Protein AF-A0A497AEZ8-F1 (afdb_monomer)

Nearest PDB structures (foldseek):
  2nvn-assembly1_A-2  TM=5.027E-01  e=1.301E-03  Synechococcus elongatus PCC 7942 = FACHB-805
  7azd-assembly1_D  TM=2.076E-01  e=5.882E-02  Escherichia coli 2-427-07_S4_C3
  2p4o-assembly1_A  TM=3.706E-01  e=1.582E+00  Nostoc punctiforme PCC 73102
  4mjp-assembly1_B  TM=2.213E-01  e=2.797E-01  Escherichia coli K-12
  5g48-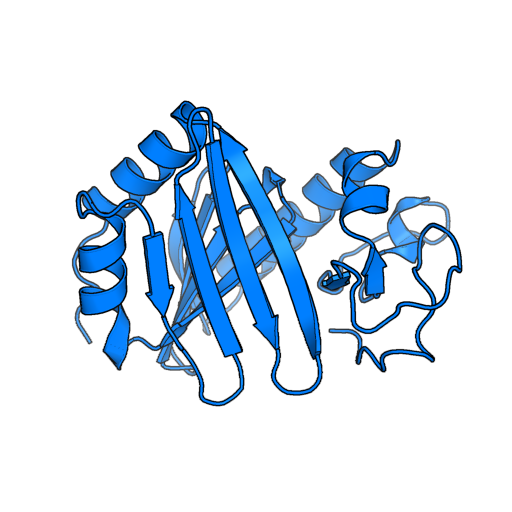assembly2_A-3  TM=1.930E-01  e=8.380E-01  Helicobacter pylori 26695

Mean predicted aligned error: 4.94 Å

Secondary structure (DSSP, 8-state):
-----TTTPBPTTT-PBP-TTSBEEEPPP----TTSGGGGGTT-EEEHHHHTT-TTHHHHHHHHHHHHHHHHHH-TTEEEEEE-SSEEEEEETTTTEEEEEEGGGTEEEEEEGGGHHHHHHHHTS--SEEEEEEETTEEEEEEE-SSEEEEEEEETTS-EEEEEEEHHHHHHHHHHHHHSPP---

Radius of gyration: 16.34 Å; Cα contacts (8 Å, |Δi|>4): 327; chains: 1; bounding box: 44×31×43 Å

Solvent-accessible surface area (backbone atoms only — not comparable to full-atom values): 10290 Å² total; per-residue (Å²): 107,55,87,80,44,74,71,67,38,47,18,50,84,80,59,51,63,38,45,65,86,41,44,42,41,70,35,60,71,42,92,60,52,93,87,38,83,54,37,57,48,40,34,22,43,32,42,40,78,56,49,81,69,38,94,54,38,67,59,41,31,50,42,48,42,52,41,51,55,52,49,45,76,72,34,92,52,35,48,77,75,45,79,62,90,51,39,40,31,30,39,30,70,80,76,48,24,39,38,41,32,38,33,79,71,68,40,77,47,75,36,41,52,92,48,41,65,60,54,52,51,58,69,70,46,89,69,57,61,50,77,47,65,69,41,102,51,33,41,37,36,39,42,56,52,98,71,30,36,38,42,35,42,35,40,68,95,54,38,28,34,70,52,77,33,46,53,68,56,48,54,49,52,46,50,51,61,66,71,50,71,83,84,80,126

pLDDT: mean 88.61, std 7.47, range [49.5, 96.0]

Structure (mmCIF, N/CA/C/O backbone):
data_AF-A0A497AEZ8-F1
#
_entry.id   AF-A0A497AEZ8-F1
#
loop_
_atom_site.group_PDB
_atom_site.id
_atom_site.type_symbol
_atom_site.label_atom_id
_atom_site.label_alt_id
_atom_site.label_comp_id
_atom_site.label_asym_id
_atom_site.label_entity_id
_atom_site.label_seq_id
_atom_site.pdbx_PDB_ins_code
_atom_site.Cartn_x
_atom_site.Cartn_y
_atom_site.Cartn_z
_atom_site.occupancy
_atom_site.B_iso_or_equiv
_atom_site.auth_seq_id
_atom_site.auth_comp_id
_atom_site.auth_asym_id
_atom_site.auth_atom_id
_atom_site.pdbx_PDB_model_num
ATOM 1 N N . MET A 1 1 ? 12.660 6.039 -0.061 1.00 60.97 1 MET A N 1
ATOM 2 C CA . MET A 1 1 ? 11.485 5.982 -0.944 1.00 60.97 1 MET A CA 1
ATOM 3 C C . MET A 1 1 ? 11.757 6.908 -2.106 1.00 60.97 1 MET A C 1
ATOM 5 O O . MET A 1 1 ? 12.048 8.080 -1.868 1.00 60.97 1 MET A O 1
ATOM 9 N N . ALA A 1 2 ? 11.716 6.369 -3.323 1.00 67.12 2 ALA A N 1
ATOM 10 C CA . ALA A 1 2 ? 11.981 7.093 -4.558 1.00 67.12 2 ALA A CA 1
ATOM 11 C C . ALA A 1 2 ? 11.247 8.440 -4.622 1.00 67.12 2 ALA A C 1
ATOM 13 O O . ALA A 1 2 ? 10.043 8.522 -4.372 1.00 67.12 2 ALA A O 1
ATOM 14 N N . ILE A 1 3 ? 11.963 9.490 -5.028 1.00 76.06 3 ILE A N 1
ATOM 15 C CA . ILE A 1 3 ? 11.337 10.761 -5.395 1.00 76.06 3 ILE A CA 1
ATOM 16 C C . ILE A 1 3 ? 10.749 10.597 -6.798 1.00 76.06 3 ILE A C 1
ATOM 18 O O . ILE A 1 3 ? 11.480 10.428 -7.776 1.00 76.06 3 ILE A O 1
ATOM 22 N N . VAL A 1 4 ? 9.423 10.661 -6.901 1.00 82.81 4 VAL A N 1
ATOM 23 C CA . VAL A 1 4 ? 8.719 10.584 -8.185 1.00 82.81 4 VAL A CA 1
ATOM 24 C C . VAL A 1 4 ? 8.525 11.985 -8.745 1.00 82.81 4 VAL A C 1
ATOM 26 O O . VAL A 1 4 ? 7.824 12.810 -8.165 1.00 82.81 4 VAL A O 1
ATOM 29 N N . ILE A 1 5 ? 9.123 12.250 -9.906 1.00 85.44 5 ILE A N 1
ATOM 30 C CA . ILE A 1 5 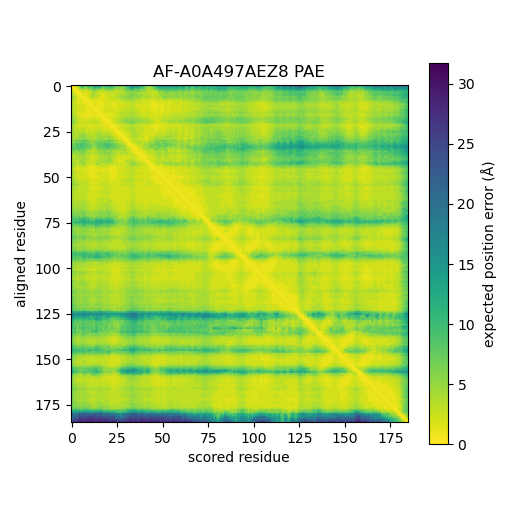? 8.911 13.480 -10.665 1.00 85.44 5 ILE A CA 1
ATOM 31 C C . ILE A 1 5 ? 8.107 13.124 -11.913 1.00 85.44 5 ILE A C 1
ATOM 33 O O . ILE A 1 5 ? 8.623 12.543 -12.872 1.00 85.44 5 ILE A O 1
ATOM 37 N N . LEU A 1 6 ? 6.826 13.490 -11.898 1.00 85.62 6 LEU A N 1
ATOM 38 C CA . LEU A 1 6 ? 5.897 13.230 -12.997 1.00 85.62 6 LEU A CA 1
ATOM 39 C C . LEU A 1 6 ? 6.419 13.860 -14.298 1.00 85.62 6 LEU A C 1
ATOM 41 O O . LEU A 1 6 ? 6.802 15.030 -14.330 1.00 85.62 6 LEU A O 1
ATOM 45 N N . GLY A 1 7 ? 6.441 13.073 -15.371 1.00 88.06 7 GLY A N 1
ATOM 46 C CA . GLY A 1 7 ? 7.002 13.435 -16.672 1.00 88.06 7 GLY A CA 1
ATOM 47 C C . GLY A 1 7 ? 8.516 13.238 -16.798 1.00 88.06 7 GLY A C 1
ATOM 48 O O . GLY A 1 7 ? 9.068 13.576 -17.843 1.00 88.06 7 GLY A O 1
ATOM 49 N N . LYS A 1 8 ? 9.199 12.714 -15.769 1.00 90.31 8 LYS A N 1
ATOM 50 C CA . LYS A 1 8 ? 10.653 12.464 -15.795 1.00 90.31 8 LYS A CA 1
ATOM 51 C C . LYS A 1 8 ? 11.061 11.095 -15.258 1.00 90.31 8 LYS A C 1
ATOM 53 O O . LYS A 1 8 ? 12.006 10.512 -15.776 1.00 90.31 8 LYS A O 1
ATOM 58 N N . THR A 1 9 ? 10.389 10.595 -14.226 1.00 92.06 9 THR A N 1
ATOM 59 C CA . THR A 1 9 ? 10.732 9.304 -13.621 1.00 92.06 9 THR A CA 1
ATOM 60 C C . THR A 1 9 ? 10.252 8.147 -14.516 1.00 92.06 9 THR A C 1
ATOM 62 O O . THR A 1 9 ? 9.070 8.118 -14.869 1.00 92.06 9 THR A O 1
ATOM 65 N N . PRO A 1 10 ? 11.123 7.200 -14.910 1.00 94.69 10 PRO A N 1
ATOM 66 C CA . PRO A 1 10 ? 10.704 5.987 -15.608 1.00 94.69 10 PRO A CA 1
ATOM 67 C C . PRO A 1 10 ? 10.108 4.962 -14.633 1.00 94.69 10 PRO A C 1
ATOM 69 O O . PRO A 1 10 ? 10.566 4.836 -13.498 1.00 94.69 10 PRO A O 1
ATOM 72 N N . CYS A 1 11 ? 9.117 4.200 -15.094 1.00 94.81 11 CYS A N 1
ATOM 73 C CA . CYS A 1 11 ? 8.656 2.984 -14.432 1.00 94.81 11 CYS A CA 1
ATOM 74 C C . CYS A 1 11 ? 9.777 1.939 -14.435 1.00 94.81 11 CYS A C 1
ATOM 76 O O . CYS A 1 11 ? 10.350 1.663 -15.488 1.00 94.81 11 CYS A O 1
ATOM 78 N N . ALA A 1 12 ? 10.056 1.314 -13.293 1.00 94.25 12 ALA A N 1
ATOM 79 C CA . ALA A 1 12 ? 11.111 0.307 -13.189 1.00 94.25 12 ALA A CA 1
ATOM 80 C C . ALA A 1 12 ? 10.852 -0.979 -13.994 1.00 94.25 12 ALA A C 1
ATOM 82 O O . ALA A 1 12 ? 11.803 -1.666 -14.355 1.00 94.25 12 ALA A O 1
ATOM 83 N N . ILE A 1 13 ? 9.584 -1.301 -14.283 1.00 94.69 13 ILE A N 1
ATOM 84 C CA . ILE A 1 13 ? 9.209 -2.504 -15.042 1.00 94.69 13 ILE A CA 1
ATOM 85 C C . ILE A 1 13 ? 9.327 -2.253 -16.550 1.00 94.69 13 ILE A C 1
ATOM 87 O O . ILE A 1 13 ? 10.022 -2.983 -17.250 1.00 94.69 13 ILE A O 1
ATOM 91 N N . SER A 1 14 ? 8.647 -1.227 -17.067 1.00 95.19 14 SER A N 1
ATOM 92 C CA . SER A 1 14 ? 8.547 -0.983 -18.514 1.00 95.19 14 SER A CA 1
ATOM 93 C C . SER A 1 14 ? 9.509 0.072 -19.059 1.00 95.19 14 SER A C 1
ATOM 95 O O . SER A 1 14 ? 9.623 0.225 -20.274 1.00 95.19 14 SER A O 1
ATOM 97 N N . GLY A 1 15 ? 10.145 0.869 -18.198 1.00 95.00 15 GLY A N 1
ATOM 98 C CA . GLY A 1 15 ? 10.899 2.061 -18.595 1.00 95.00 15 GLY A CA 1
ATOM 99 C C . GLY A 1 15 ? 10.025 3.235 -19.062 1.00 95.00 15 GLY A C 1
ATOM 100 O O . GLY A 1 15 ? 10.553 4.307 -19.363 1.00 95.00 15 GLY A O 1
ATOM 101 N N . ARG A 1 16 ? 8.692 3.076 -19.114 1.00 95.94 16 ARG A N 1
ATOM 102 C CA . ARG A 1 16 ? 7.759 4.134 -19.528 1.00 95.94 16 ARG A CA 1
ATOM 103 C C . ARG A 1 16 ? 7.837 5.315 -18.563 1.00 95.94 16 ARG A C 1
ATOM 105 O O . ARG A 1 16 ? 7.762 5.130 -17.353 1.00 95.94 16 ARG A O 1
ATOM 112 N N . ILE A 1 17 ? 7.934 6.534 -19.090 1.00 95.62 17 ILE A N 1
ATOM 113 C CA . ILE A 1 17 ? 7.901 7.748 -18.266 1.00 95.62 17 ILE A CA 1
ATOM 114 C C . ILE A 1 17 ? 6.517 7.904 -17.632 1.00 95.62 17 ILE A C 1
ATOM 116 O O .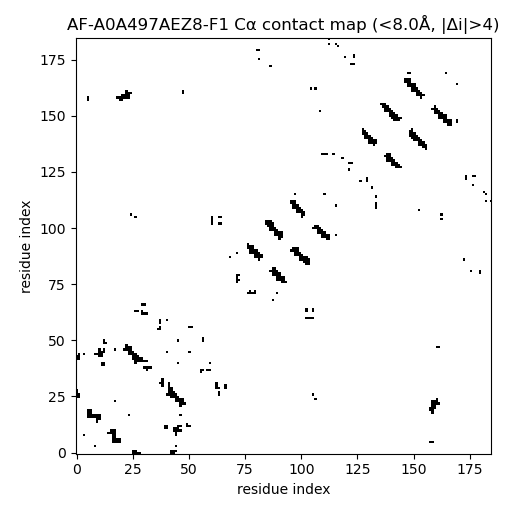 ILE A 1 17 ? 5.510 7.910 -18.342 1.00 95.62 17 ILE A O 1
ATOM 120 N N . VAL A 1 18 ? 6.473 8.053 -16.306 1.00 92.75 18 VAL A N 1
ATOM 121 C CA . VAL A 1 18 ? 5.212 8.219 -15.574 1.00 92.75 18 VAL A CA 1
ATOM 122 C C . VAL A 1 18 ? 4.615 9.601 -15.829 1.00 92.75 18 VAL A C 1
ATOM 124 O O . VAL A 1 18 ? 5.317 10.611 -15.869 1.00 92.75 18 VAL A O 1
ATOM 127 N N . SER A 1 19 ? 3.302 9.658 -15.989 1.00 91.25 19 SER A N 1
ATOM 128 C CA . SER A 1 19 ? 2.518 10.863 -16.245 1.00 91.25 19 SER A CA 1
ATOM 129 C C . SER A 1 19 ? 1.629 11.213 -15.050 1.00 91.25 19 SER A C 1
ATOM 131 O O . SER A 1 19 ? 1.463 10.431 -14.118 1.00 91.25 19 SER A O 1
ATOM 133 N N . LYS A 1 20 ? 1.013 12.401 -15.075 1.00 86.81 20 LYS A N 1
ATOM 134 C CA . LYS A 1 20 ? 0.141 12.866 -13.980 1.00 86.81 20 LYS A CA 1
ATOM 135 C C . LYS A 1 20 ? -1.110 12.013 -13.768 1.00 86.81 20 LYS A C 1
ATOM 137 O O . LYS A 1 20 ? -1.675 12.040 -12.681 1.00 86.81 20 LYS A O 1
ATOM 142 N N . THR A 1 21 ? -1.566 11.319 -14.805 1.00 88.88 21 THR A N 1
ATOM 143 C CA . THR A 1 21 ? -2.785 10.501 -14.770 1.00 88.88 21 THR A CA 1
ATOM 144 C C . THR A 1 21 ? -2.526 9.064 -14.338 1.00 88.88 21 THR A C 1
ATOM 146 O O . THR A 1 21 ? -3.481 8.331 -14.082 1.00 88.88 21 THR A O 1
ATOM 149 N N . ASP A 1 22 ? -1.258 8.655 -14.278 1.00 91.81 22 ASP A N 1
ATOM 150 C CA . ASP A 1 22 ? -0.888 7.287 -13.951 1.00 91.81 22 ASP A CA 1
ATOM 151 C C . ASP A 1 22 ? -1.099 6.971 -12.469 1.00 91.81 22 ASP A C 1
ATOM 153 O O . ASP A 1 22 ? -0.931 7.823 -11.590 1.00 91.81 22 ASP A O 1
ATOM 157 N N . LYS A 1 23 ? -1.443 5.707 -12.207 1.00 93.75 23 LYS A N 1
ATOM 158 C CA . LYS A 1 23 ? -1.389 5.123 -10.870 1.00 93.75 23 LYS A CA 1
ATOM 159 C C . LYS A 1 23 ? 0.042 4.639 -10.618 1.00 93.75 23 LYS A C 1
ATOM 161 O O . LYS A 1 23 ? 0.534 3.787 -11.362 1.00 93.75 23 LYS A O 1
ATOM 166 N N . VAL A 1 24 ? 0.708 5.188 -9.610 1.00 93.00 24 VAL A N 1
ATOM 167 C CA . VAL A 1 24 ? 2.105 4.901 -9.272 1.00 93.00 24 VAL A CA 1
ATOM 168 C C . VAL A 1 24 ? 2.204 4.259 -7.896 1.00 93.00 24 VAL A C 1
ATOM 170 O O . VAL A 1 24 ? 1.566 4.700 -6.952 1.00 93.00 24 VAL A O 1
ATOM 173 N N . LEU A 1 25 ? 3.031 3.229 -7.805 1.00 91.75 25 LEU A N 1
ATOM 174 C CA . LEU A 1 25 ? 3.429 2.544 -6.589 1.00 91.75 25 LEU A CA 1
ATOM 175 C C . LEU A 1 25 ? 4.886 2.905 -6.293 1.00 91.75 25 LEU A C 1
ATOM 177 O O . LEU A 1 25 ? 5.744 2.804 -7.175 1.00 91.75 25 LEU A O 1
ATOM 181 N N . CYS A 1 26 ? 5.163 3.278 -5.047 1.00 87.19 26 CYS A N 1
ATOM 182 C CA . CYS A 1 26 ? 6.521 3.434 -4.538 1.00 87.19 26 CYS A CA 1
ATOM 183 C C . CYS A 1 26 ? 6.772 2.359 -3.489 1.00 87.19 26 CYS A C 1
ATOM 185 O O . CYS A 1 26 ? 6.134 2.351 -2.437 1.00 87.19 26 CYS A O 1
ATOM 187 N N . LEU A 1 27 ? 7.701 1.456 -3.776 1.00 88.12 27 LEU A N 1
ATOM 188 C CA . LEU A 1 27 ? 8.077 0.412 -2.832 1.00 88.12 27 LEU A CA 1
ATOM 189 C C . LEU A 1 27 ? 9.175 0.905 -1.883 1.00 88.12 27 LEU A C 1
ATOM 191 O O . LEU A 1 27 ? 9.980 1.765 -2.259 1.00 88.12 27 LEU A O 1
ATOM 195 N N . PRO A 1 28 ? 9.236 0.376 -0.649 1.00 83.94 28 PRO A N 1
ATOM 196 C CA . PRO A 1 28 ? 10.384 0.606 0.216 1.00 83.94 28 PRO A CA 1
ATOM 197 C C . PRO A 1 28 ? 11.648 -0.025 -0.395 1.00 83.94 28 PRO A C 1
ATOM 199 O O . PRO A 1 28 ? 11.554 -0.868 -1.294 1.00 83.94 28 PRO A O 1
ATOM 202 N N . PRO A 1 29 ? 12.842 0.323 0.110 1.00 86.06 29 PRO A N 1
ATOM 203 C CA . PRO A 1 29 ? 13.998 -0.531 -0.108 1.00 86.06 29 PRO A CA 1
ATOM 204 C C . PRO A 1 29 ? 13.722 -1.906 0.511 1.00 86.06 29 PRO A C 1
ATOM 206 O O . PRO A 1 29 ? 13.299 -2.000 1.659 1.00 86.06 29 PRO A O 1
ATOM 209 N N . PHE A 1 30 ? 13.976 -2.972 -0.236 1.00 87.12 30 PHE A N 1
ATOM 210 C CA . PHE A 1 30 ? 13.947 -4.344 0.271 1.00 87.12 30 PHE A CA 1
ATOM 211 C C . PHE A 1 30 ? 15.179 -5.113 -0.225 1.00 87.12 30 PHE A C 1
ATOM 213 O O . PHE A 1 30 ? 15.725 -4.787 -1.289 1.00 87.12 30 PHE A O 1
ATOM 220 N N . PRO A 1 31 ? 15.661 -6.108 0.543 1.00 83.00 31 PRO A N 1
ATOM 221 C CA . PRO A 1 31 ? 16.844 -6.870 0.172 1.00 83.00 31 PRO A CA 1
ATOM 222 C C . PRO A 1 31 ? 16.551 -7.749 -1.049 1.00 83.00 31 PRO A C 1
ATOM 224 O O . PRO A 1 31 ? 15.737 -8.665 -0.988 1.00 83.00 31 PRO A O 1
ATOM 227 N N . ALA A 1 32 ? 17.244 -7.484 -2.155 1.00 86.50 32 ALA A N 1
ATOM 228 C CA . ALA A 1 32 ? 17.217 -8.300 -3.363 1.00 86.50 32 ALA A CA 1
ATOM 229 C C . ALA A 1 32 ? 18.632 -8.395 -3.944 1.00 86.50 32 ALA A C 1
ATOM 231 O O . ALA A 1 32 ? 19.411 -7.441 -3.882 1.00 86.50 32 ALA A O 1
ATOM 232 N N . THR A 1 33 ? 18.991 -9.558 -4.488 1.00 85.12 33 THR A N 1
ATOM 233 C CA . THR A 1 33 ? 20.291 -9.726 -5.159 1.00 85.12 33 THR A CA 1
ATOM 234 C C . THR A 1 33 ? 20.239 -9.147 -6.570 1.00 85.12 33 THR A C 1
ATOM 236 O O . THR A 1 33 ? 19.175 -9.112 -7.173 1.00 85.12 33 THR A O 1
ATOM 239 N N . LEU A 1 34 ? 21.379 -8.750 -7.143 1.00 82.38 34 LEU A N 1
ATOM 240 C CA . LEU A 1 34 ? 21.424 -8.189 -8.507 1.00 82.38 34 LEU A CA 1
ATOM 241 C C . LEU A 1 34 ? 20.906 -9.145 -9.595 1.00 82.38 34 LEU A C 1
ATOM 243 O O . LEU A 1 34 ? 20.505 -8.691 -10.661 1.00 82.38 34 LEU A O 1
ATOM 247 N N . ASN A 1 35 ? 20.916 -10.454 -9.330 1.00 85.06 35 ASN A N 1
ATOM 248 C CA . ASN A 1 35 ? 20.393 -11.466 -10.247 1.00 85.06 35 ASN A CA 1
ATOM 249 C C . ASN A 1 35 ? 18.894 -11.742 -10.037 1.00 85.06 35 ASN A C 1
ATOM 251 O O . ASN A 1 35 ? 18.322 -12.523 -10.793 1.00 85.06 35 ASN A O 1
ATOM 255 N N . ASP A 1 36 ? 18.267 -11.150 -9.015 1.00 86.81 36 ASP A N 1
ATOM 256 C CA . ASP A 1 36 ? 16.828 -11.253 -8.783 1.00 86.81 36 ASP A CA 1
ATOM 257 C C . ASP A 1 36 ? 16.100 -10.227 -9.669 1.00 86.81 36 ASP A C 1
ATOM 259 O O . ASP A 1 36 ? 16.330 -9.024 -9.512 1.00 86.81 36 ASP A O 1
ATOM 263 N N . PRO A 1 37 ? 15.198 -10.654 -10.571 1.00 85.31 37 PRO A N 1
ATOM 264 C CA . PRO A 1 37 ? 14.387 -9.740 -11.370 1.00 85.31 37 PRO A CA 1
ATOM 265 C C . PRO A 1 37 ? 13.620 -8.710 -10.530 1.00 85.31 37 PRO A C 1
ATOM 267 O O . PRO A 1 37 ? 13.401 -7.596 -10.994 1.00 85.31 37 PRO A O 1
ATOM 270 N N . ALA A 1 38 ? 13.268 -9.030 -9.278 1.00 88.00 38 ALA A N 1
ATOM 271 C CA . ALA A 1 38 ? 12.607 -8.119 -8.346 1.00 88.00 38 ALA A CA 1
ATOM 272 C C . ALA A 1 38 ? 13.489 -6.938 -7.897 1.00 88.00 38 ALA A C 1
ATOM 274 O O . ALA A 1 38 ? 12.956 -5.935 -7.419 1.00 88.00 38 ALA A O 1
ATOM 275 N N . ALA A 1 39 ? 14.816 -7.015 -8.056 1.00 87.62 39 ALA A N 1
ATOM 276 C CA . ALA A 1 39 ? 15.742 -5.986 -7.582 1.00 87.62 39 ALA A CA 1
ATOM 277 C C . ALA A 1 39 ? 15.500 -4.616 -8.225 1.00 87.62 39 ALA A C 1
ATOM 279 O O . ALA A 1 39 ? 15.684 -3.595 -7.565 1.00 87.62 39 ALA A O 1
ATOM 280 N N . VAL A 1 40 ? 15.015 -4.582 -9.472 1.00 88.56 40 VAL A N 1
ATOM 281 C CA . VAL A 1 40 ? 14.685 -3.328 -10.175 1.00 88.56 40 VAL A CA 1
ATOM 282 C C . VAL A 1 40 ? 13.581 -2.532 -9.476 1.00 88.56 40 VAL A C 1
ATOM 284 O O . VAL A 1 40 ? 13.476 -1.327 -9.669 1.00 88.56 40 VAL A O 1
ATOM 287 N N . CYS A 1 41 ? 12.762 -3.198 -8.659 1.00 90.25 41 CYS A N 1
ATOM 288 C CA . CYS A 1 41 ? 11.635 -2.602 -7.951 1.00 90.25 41 CYS A CA 1
ATOM 289 C C . CYS A 1 41 ? 12.002 -2.079 -6.548 1.00 90.25 41 CYS A C 1
ATOM 291 O O . CYS A 1 41 ? 11.176 -1.418 -5.920 1.00 90.25 41 CYS A O 1
ATOM 293 N N . SER A 1 42 ? 13.212 -2.361 -6.049 1.00 89.69 42 SER A N 1
ATOM 294 C CA . SER A 1 42 ? 13.662 -1.913 -4.724 1.00 89.69 42 SER A CA 1
ATOM 295 C C . SER A 1 42 ? 13.908 -0.402 -4.726 1.00 89.69 42 SER A C 1
ATOM 297 O O . SER A 1 42 ? 14.703 0.094 -5.520 1.00 89.69 42 SER A O 1
ATOM 299 N N . ASP A 1 43 ? 13.199 0.329 -3.857 1.00 85.75 43 ASP A N 1
ATOM 300 C CA . ASP A 1 43 ? 13.208 1.802 -3.797 1.00 85.75 43 ASP A CA 1
ATOM 301 C C . ASP A 1 43 ? 12.940 2.479 -5.158 1.00 85.75 43 ASP A C 1
ATOM 303 O O . ASP A 1 43 ? 13.565 3.482 -5.505 1.00 85.75 43 ASP A O 1
ATOM 307 N N . ALA A 1 44 ? 12.011 1.925 -5.948 1.00 86.50 44 ALA A N 1
ATOM 308 C CA . ALA A 1 44 ? 11.713 2.390 -7.301 1.00 86.50 44 ALA A CA 1
ATOM 309 C C . ALA A 1 44 ? 10.253 2.837 -7.492 1.00 86.50 44 ALA A C 1
ATOM 311 O O . ALA A 1 44 ? 9.355 2.491 -6.722 1.00 86.50 44 ALA A O 1
ATOM 312 N N . CYS A 1 45 ? 10.024 3.614 -8.557 1.00 90.56 45 CYS A N 1
ATOM 313 C CA . CYS A 1 45 ? 8.694 4.012 -9.014 1.00 90.56 45 CYS A CA 1
ATOM 314 C C . CYS A 1 45 ? 8.170 3.003 -10.037 1.00 90.56 45 CYS A C 1
ATOM 316 O O . CYS A 1 45 ? 8.848 2.693 -11.020 1.00 90.56 45 CYS A O 1
ATOM 318 N N . ILE A 1 46 ? 6.959 2.501 -9.817 1.00 93.94 46 ILE A N 1
ATOM 319 C CA . ILE A 1 46 ? 6.348 1.465 -10.646 1.00 93.94 46 ILE A CA 1
ATOM 320 C C . ILE A 1 46 ? 4.928 1.887 -11.003 1.00 93.94 46 ILE A C 1
ATOM 322 O O . ILE A 1 46 ? 4.227 2.499 -10.204 1.00 93.94 46 ILE A O 1
ATOM 326 N N . LEU A 1 47 ? 4.473 1.551 -12.203 1.00 95.06 47 LEU A N 1
ATOM 327 C CA . LEU A 1 47 ? 3.076 1.721 -12.582 1.00 95.06 47 LEU A CA 1
ATOM 328 C C . LEU A 1 47 ? 2.240 0.602 -11.965 1.00 95.06 47 LEU A C 1
ATOM 330 O O . LEU A 1 47 ? 2.509 -0.574 -12.204 1.00 95.06 47 LEU A O 1
ATOM 334 N N . ARG A 1 48 ? 1.205 0.968 -11.204 1.00 95.56 48 ARG A N 1
ATOM 335 C CA . ARG A 1 48 ? 0.350 0.023 -10.468 1.00 95.56 48 ARG A CA 1
ATOM 336 C C . ARG A 1 48 ? -0.204 -1.073 -11.379 1.00 95.56 48 ARG A C 1
ATOM 338 O O . ARG A 1 48 ? -0.050 -2.251 -11.083 1.00 95.56 48 ARG A O 1
ATOM 345 N N . ASP A 1 49 ? -0.775 -0.695 -12.519 1.00 94.94 49 ASP A N 1
ATOM 346 C CA . ASP A 1 49 ? -1.392 -1.647 -13.452 1.00 94.94 49 ASP A CA 1
ATOM 347 C C . ASP A 1 49 ? -0.384 -2.617 -14.088 1.00 94.94 49 ASP A C 1
ATOM 349 O O . ASP A 1 49 ? -0.764 -3.719 -14.488 1.00 94.94 49 ASP A O 1
ATOM 353 N N . GLU A 1 50 ? 0.881 -2.203 -14.217 1.00 95.56 50 GLU A N 1
ATOM 354 C CA . GLU A 1 50 ? 1.962 -3.065 -14.701 1.00 95.56 50 GLU A CA 1
ATOM 355 C C . GLU A 1 50 ? 2.410 -4.017 -13.594 1.00 95.56 50 GLU A C 1
ATOM 357 O O . GLU A 1 50 ? 2.524 -5.215 -13.840 1.00 95.56 50 GLU A O 1
ATOM 362 N N . PHE A 1 51 ? 2.577 -3.509 -12.369 1.00 95.50 51 PHE A N 1
ATOM 363 C CA . PHE A 1 51 ? 2.936 -4.309 -11.200 1.00 95.50 51 PHE A CA 1
ATOM 364 C C . PHE A 1 51 ? 1.943 -5.446 -10.945 1.00 95.50 51 PHE A C 1
ATOM 366 O O . PHE A 1 51 ? 2.357 -6.590 -10.783 1.00 95.50 51 PHE A O 1
ATOM 373 N N . GLU A 1 52 ? 0.635 -5.169 -10.975 1.00 95.00 52 GLU A N 1
ATOM 374 C CA . GLU A 1 52 ? -0.395 -6.185 -10.706 1.00 95.00 52 GLU A CA 1
ATOM 375 C C . GLU A 1 52 ? -0.430 -7.321 -11.746 1.00 95.00 52 GLU A C 1
ATOM 377 O O . GLU A 1 52 ? -0.984 -8.384 -11.474 1.00 95.00 52 GLU A O 1
ATOM 382 N N . LYS A 1 53 ? 0.157 -7.121 -12.932 1.00 95.00 53 LYS A N 1
ATOM 383 C CA . LYS A 1 53 ? 0.205 -8.113 -14.024 1.00 95.00 53 LYS A CA 1
ATOM 384 C C . LYS A 1 53 ? 1.591 -8.725 -14.213 1.00 95.00 53 LYS A C 1
ATOM 386 O O . LYS A 1 53 ? 1.772 -9.553 -15.104 1.00 95.00 53 LYS A O 1
ATOM 391 N N . TRP A 1 54 ? 2.574 -8.281 -13.438 1.00 95.44 54 TRP A N 1
ATOM 392 C CA . TRP A 1 54 ? 3.959 -8.670 -13.629 1.00 95.44 54 TRP A CA 1
ATOM 393 C C . TRP A 1 54 ? 4.224 -10.067 -13.067 1.00 95.44 54 TRP A C 1
ATOM 395 O O . TRP A 1 54 ? 3.793 -10.391 -11.964 1.00 95.44 54 TRP A O 1
ATOM 405 N N . GLU A 1 55 ? 4.971 -10.895 -13.797 1.00 95.31 55 GLU A N 1
ATOM 406 C CA . GLU A 1 55 ? 5.217 -12.295 -13.411 1.00 95.31 55 GLU A CA 1
ATOM 407 C C . GLU A 1 55 ? 5.976 -12.438 -12.076 1.00 95.31 55 GLU A C 1
ATOM 409 O O . GLU A 1 55 ? 5.800 -13.423 -11.365 1.00 95.31 55 GLU A O 1
ATOM 414 N N . PHE A 1 56 ? 6.767 -11.427 -11.694 1.00 94.38 56 PHE A N 1
ATOM 415 C CA . PHE A 1 56 ? 7.531 -11.405 -10.440 1.00 94.38 56 PHE A CA 1
ATOM 416 C C . PHE A 1 56 ? 6.817 -10.677 -9.290 1.00 94.38 56 PHE A C 1
ATOM 418 O O . PHE A 1 56 ? 7.396 -10.533 -8.209 1.00 94.38 56 PHE A O 1
ATOM 425 N N . ARG A 1 57 ? 5.565 -10.233 -9.487 1.00 94.62 57 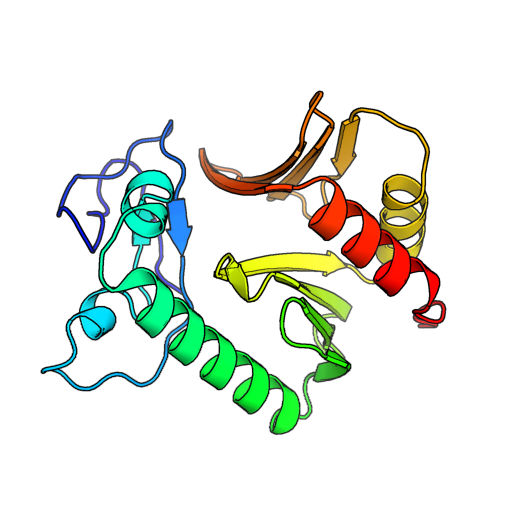ARG A N 1
ATOM 426 C CA . ARG A 1 57 ? 4.769 -9.485 -8.495 1.00 94.62 57 ARG A CA 1
ATOM 427 C C . ARG A 1 57 ? 4.773 -10.155 -7.125 1.00 94.62 57 ARG A C 1
ATOM 429 O O . ARG A 1 57 ? 5.076 -9.509 -6.126 1.00 94.62 57 ARG A O 1
ATOM 436 N N . ASP A 1 58 ? 4.467 -11.446 -7.073 1.00 93.75 58 ASP A N 1
ATOM 437 C CA . ASP A 1 58 ? 4.324 -12.154 -5.799 1.00 93.75 58 ASP A CA 1
ATOM 438 C C . ASP A 1 58 ? 5.664 -12.308 -5.066 1.00 93.75 58 ASP A C 1
ATOM 440 O O . ASP A 1 58 ? 5.701 -12.249 -3.836 1.00 93.75 58 ASP A O 1
ATOM 444 N N . ASN A 1 59 ? 6.783 -12.411 -5.799 1.00 93.06 59 ASN A N 1
ATOM 445 C CA . ASN A 1 59 ? 8.115 -12.384 -5.191 1.00 93.06 59 ASN A CA 1
ATOM 446 C C . ASN A 1 59 ? 8.408 -11.012 -4.564 1.00 93.06 59 ASN A C 1
ATOM 448 O O . ASN A 1 59 ? 8.870 -10.946 -3.427 1.00 93.06 59 ASN A O 1
ATOM 452 N N . VAL A 1 60 ? 8.083 -9.918 -5.263 1.00 92.94 60 VAL A N 1
ATOM 453 C CA . VAL A 1 60 ? 8.228 -8.557 -4.722 1.00 92.94 60 VAL A CA 1
ATOM 454 C C . VAL A 1 60 ? 7.360 -8.363 -3.483 1.00 92.94 60 VAL A C 1
ATOM 456 O O . VAL A 1 60 ? 7.857 -7.899 -2.462 1.00 92.94 60 VAL A O 1
ATOM 459 N N . VAL A 1 61 ? 6.082 -8.748 -3.540 1.00 93.06 61 VAL A N 1
ATOM 460 C CA . VAL A 1 61 ? 5.159 -8.655 -2.398 1.00 93.06 61 VAL A CA 1
ATOM 461 C C . VAL A 1 61 ? 5.711 -9.407 -1.188 1.00 93.06 61 VAL A C 1
ATOM 463 O O . VAL A 1 61 ? 5.685 -8.880 -0.077 1.00 93.06 61 VAL A O 1
ATOM 466 N N . ARG A 1 62 ? 6.259 -10.610 -1.396 1.00 92.31 62 ARG A N 1
ATOM 467 C CA . ARG A 1 62 ? 6.906 -11.389 -0.336 1.00 92.31 62 ARG A CA 1
ATOM 468 C C . ARG A 1 62 ? 8.100 -10.644 0.271 1.00 92.31 62 ARG A C 1
ATOM 470 O O . ARG A 1 62 ? 8.147 -10.507 1.488 1.00 92.31 62 ARG A O 1
ATOM 477 N N . LEU A 1 63 ? 9.021 -10.132 -0.550 1.00 92.12 63 LEU A N 1
ATOM 478 C CA . LEU A 1 63 ? 10.209 -9.399 -0.082 1.00 92.12 63 LEU A CA 1
ATOM 479 C C . LEU A 1 63 ? 9.844 -8.116 0.676 1.00 92.12 63 LEU A C 1
ATOM 481 O O . LEU A 1 63 ? 10.427 -7.805 1.710 1.00 92.12 63 LEU A O 1
ATOM 485 N N . VAL A 1 64 ? 8.850 -7.384 0.178 1.00 90.12 64 VAL A N 1
ATOM 486 C CA . VAL A 1 64 ? 8.338 -6.160 0.797 1.00 90.12 64 VAL A CA 1
ATOM 487 C C . VAL A 1 64 ? 7.656 -6.467 2.136 1.00 90.12 64 VAL A C 1
ATOM 489 O O . VAL A 1 64 ? 7.894 -5.768 3.121 1.00 90.12 64 VAL A O 1
ATOM 492 N N . LYS A 1 65 ? 6.862 -7.544 2.207 1.00 90.50 65 LYS A N 1
ATOM 493 C CA . LYS A 1 65 ? 6.280 -8.037 3.463 1.00 90.50 65 LYS A CA 1
ATOM 494 C C . LYS A 1 65 ? 7.369 -8.397 4.470 1.00 90.50 65 LYS A C 1
ATOM 496 O O . LYS A 1 65 ? 7.302 -7.937 5.604 1.00 90.50 65 LYS A O 1
ATOM 501 N N . GLU A 1 66 ? 8.357 -9.195 4.068 1.00 90.06 66 GLU A N 1
ATOM 502 C CA . GLU A 1 66 ? 9.481 -9.592 4.927 1.00 90.06 66 GLU A CA 1
ATOM 503 C C . GLU A 1 66 ? 10.230 -8.369 5.460 1.00 90.06 66 GLU A C 1
ATOM 505 O O . GLU A 1 66 ? 10.474 -8.278 6.663 1.00 90.06 66 GLU A O 1
ATOM 510 N N . PHE A 1 67 ? 10.508 -7.395 4.588 1.00 90.00 67 PHE A N 1
ATOM 511 C CA . PHE A 1 67 ? 11.122 -6.131 4.972 1.00 90.00 67 PHE A CA 1
ATOM 512 C C . PHE A 1 67 ? 10.296 -5.391 6.029 1.00 90.00 67 PHE A C 1
ATOM 514 O O . PHE A 1 67 ? 10.834 -5.023 7.070 1.00 90.00 67 PHE A O 1
ATOM 521 N N . TRP A 1 68 ? 8.995 -5.185 5.801 1.00 88.62 68 TRP A N 1
ATOM 522 C CA . TRP A 1 68 ? 8.163 -4.445 6.748 1.00 88.62 68 TRP A CA 1
ATOM 523 C C . TRP A 1 68 ? 7.993 -5.171 8.075 1.00 88.62 68 TRP A C 1
ATOM 525 O O . TRP A 1 68 ? 8.125 -4.534 9.116 1.00 88.62 68 TRP A O 1
ATOM 535 N N . VAL A 1 69 ? 7.736 -6.477 8.060 1.00 86.25 69 VAL A N 1
ATOM 536 C CA . VAL A 1 69 ? 7.606 -7.271 9.289 1.00 86.25 69 VAL A CA 1
ATOM 537 C C . VAL A 1 69 ? 8.910 -7.217 10.086 1.00 86.25 69 VAL A C 1
ATOM 539 O O . VAL A 1 69 ? 8.893 -6.914 11.276 1.00 86.25 69 VAL A O 1
ATOM 542 N N . GLN A 1 70 ? 10.062 -7.410 9.434 1.00 86.94 70 GLN A N 1
ATOM 543 C CA . GLN A 1 70 ? 11.362 -7.285 10.092 1.00 86.94 70 GLN A CA 1
ATOM 544 C C . GLN A 1 70 ? 11.584 -5.872 10.642 1.00 86.94 70 GLN A C 1
ATOM 546 O O . GLN A 1 70 ? 12.001 -5.720 11.790 1.00 86.94 70 GLN A O 1
ATOM 551 N N . GLN A 1 71 ? 11.303 -4.837 9.848 1.00 86.00 71 GLN A N 1
ATOM 552 C CA . GLN A 1 71 ? 11.478 -3.447 10.255 1.00 86.00 71 GLN A CA 1
ATOM 553 C C . GLN A 1 71 ? 10.647 -3.123 11.502 1.00 86.00 71 GLN A C 1
ATOM 555 O O . GLN A 1 71 ? 11.186 -2.558 12.446 1.00 86.00 71 GLN A O 1
ATOM 560 N N . HIS A 1 72 ? 9.366 -3.494 11.540 1.00 84.44 72 HIS A N 1
ATOM 561 C CA . HIS A 1 72 ? 8.494 -3.172 12.673 1.00 84.44 72 HIS A CA 1
ATOM 562 C C . HIS A 1 72 ? 8.785 -4.040 13.905 1.00 84.44 72 HIS A C 1
ATOM 564 O O . HIS A 1 72 ? 8.671 -3.545 15.017 1.00 84.44 72 HIS A O 1
ATOM 570 N N . ASN A 1 73 ? 9.245 -5.284 13.734 1.00 80.94 73 ASN A N 1
ATOM 571 C CA . ASN A 1 73 ? 9.615 -6.144 14.865 1.00 80.94 73 ASN A CA 1
ATOM 572 C C . ASN A 1 73 ? 10.963 -5.780 15.506 1.00 80.94 73 ASN A C 1
ATOM 574 O O . ASN A 1 73 ? 11.227 -6.159 16.643 1.00 80.94 73 ASN A O 1
ATOM 578 N N . THR A 1 74 ? 11.836 -5.082 14.777 1.00 84.69 74 THR A N 1
ATOM 579 C CA . THR A 1 74 ? 13.170 -4.683 15.262 1.00 84.69 74 THR A CA 1
ATOM 580 C C . THR A 1 74 ? 13.271 -3.206 15.630 1.00 84.69 74 THR A C 1
ATOM 582 O O . THR A 1 74 ? 14.265 -2.792 16.223 1.00 84.69 74 THR A O 1
ATOM 585 N N . SER A 1 75 ? 12.274 -2.398 15.268 1.00 83.56 75 SER A N 1
ATOM 586 C CA . SER A 1 75 ? 12.292 -0.959 15.493 1.00 83.56 75 SER A CA 1
ATOM 587 C C . SER A 1 75 ? 11.606 -0.596 16.802 1.00 83.56 75 SER A C 1
ATOM 589 O O . SER A 1 75 ? 10.438 -0.897 16.996 1.00 83.56 75 SER A O 1
ATOM 591 N N . GLU A 1 76 ? 12.293 0.169 17.649 1.00 84.12 76 GLU A N 1
ATOM 592 C CA . GLU A 1 76 ? 11.678 0.811 18.821 1.00 84.12 76 GLU A CA 1
ATOM 593 C C . GLU A 1 76 ? 10.726 1.963 18.437 1.00 84.12 76 GLU A C 1
ATOM 595 O O . GLU A 1 76 ? 10.041 2.516 19.290 1.00 84.12 76 GLU A O 1
ATOM 600 N N . ALA A 1 77 ? 10.674 2.351 17.155 1.00 86.38 77 ALA A N 1
ATOM 601 C CA . ALA A 1 77 ? 9.825 3.444 16.688 1.00 86.38 77 ALA A CA 1
ATOM 602 C C . ALA A 1 77 ? 8.366 3.025 16.463 1.00 86.38 77 ALA A C 1
ATOM 604 O O . ALA A 1 77 ? 7.520 3.905 16.282 1.00 86.38 77 ALA A O 1
ATOM 605 N N . PHE A 1 78 ? 8.074 1.719 16.441 1.00 87.75 78 PHE A N 1
ATOM 606 C CA . PHE A 1 78 ? 6.744 1.200 16.152 1.00 87.75 78 PHE A CA 1
ATOM 607 C C . PHE A 1 78 ? 6.317 0.100 17.123 1.00 87.75 78 PHE A C 1
ATOM 609 O O . PHE A 1 78 ? 7.064 -0.833 17.391 1.00 87.75 78 PHE A O 1
ATOM 616 N N . THR A 1 79 ? 5.061 0.161 17.551 1.00 89.75 79 THR A N 1
ATOM 617 C CA . THR A 1 79 ? 4.375 -0.917 18.266 1.00 89.75 79 THR A CA 1
ATOM 618 C C . THR A 1 79 ? 3.419 -1.621 17.305 1.00 89.75 79 THR A C 1
ATOM 620 O O . THR A 1 79 ? 2.500 -0.991 16.774 1.00 89.75 79 THR A O 1
ATOM 623 N N . VAL A 1 80 ? 3.608 -2.921 17.061 1.00 91.31 80 VAL A N 1
ATOM 624 C CA . VAL A 1 80 ? 2.691 -3.718 16.224 1.00 91.31 80 VAL A CA 1
ATOM 625 C C . VAL A 1 80 ? 1.352 -3.885 16.947 1.00 91.31 80 VAL A C 1
ATOM 627 O O . VAL A 1 80 ? 1.303 -4.358 18.079 1.00 91.31 80 VAL A O 1
ATOM 630 N N . LEU A 1 81 ? 0.265 -3.489 16.284 1.00 90.69 81 LEU A N 1
ATOM 631 C CA . LEU A 1 81 ? -1.106 -3.580 16.795 1.00 90.69 81 LEU A CA 1
ATOM 632 C C . LEU A 1 81 ? -1.846 -4.804 16.240 1.00 90.69 81 LEU A C 1
ATOM 634 O O . LEU A 1 81 ? -2.679 -5.388 16.925 1.00 90.69 81 LEU A O 1
ATOM 638 N N . HIS A 1 82 ? -1.564 -5.173 14.988 1.00 92.12 82 HIS A N 1
ATOM 639 C CA . HIS A 1 82 ? -2.133 -6.345 14.320 1.00 92.12 82 HIS A CA 1
ATOM 640 C C . HIS A 1 82 ? -1.180 -6.841 13.238 1.00 92.12 82 HIS A C 1
ATOM 642 O O . HIS A 1 82 ? -0.650 -6.033 12.477 1.00 92.12 82 HIS A O 1
ATOM 648 N N . GLU A 1 83 ? -1.020 -8.155 13.117 1.00 92.00 83 GLU A N 1
ATOM 649 C CA . GLU A 1 83 ? -0.268 -8.784 12.031 1.00 92.00 83 GLU A CA 1
ATOM 650 C C . GLU A 1 83 ? -0.967 -10.072 11.585 1.00 92.00 83 GLU A C 1
ATOM 652 O O . GLU A 1 83 ? -1.239 -10.964 12.389 1.00 92.00 83 GLU A O 1
ATOM 657 N N . ASP A 1 84 ? -1.239 -10.184 10.286 1.00 91.00 84 ASP A N 1
ATOM 658 C CA . ASP A 1 84 ? -1.585 -11.444 9.639 1.00 91.00 84 ASP A CA 1
ATOM 659 C C . ASP A 1 84 ? -0.991 -11.529 8.218 1.00 91.00 84 ASP A C 1
ATOM 661 O O . ASP A 1 84 ? -0.041 -10.834 7.857 1.00 91.00 84 ASP A O 1
ATOM 665 N N . ASN A 1 85 ? -1.504 -12.444 7.391 1.00 88.00 85 ASN A N 1
ATOM 666 C CA . ASN A 1 85 ? -0.997 -12.619 6.032 1.00 88.00 85 ASN A CA 1
ATOM 667 C C . ASN A 1 85 ? -1.377 -11.499 5.054 1.00 88.00 85 ASN A C 1
ATOM 669 O O . ASN A 1 85 ? -0.717 -11.377 4.021 1.00 88.00 85 ASN A O 1
ATOM 673 N N . GLU A 1 86 ? -2.405 -10.713 5.357 1.00 91.38 86 GLU A N 1
ATOM 674 C CA . GLU A 1 86 ? -2.969 -9.677 4.492 1.00 91.38 86 GLU A CA 1
ATOM 675 C C . GLU A 1 86 ? -2.679 -8.267 5.013 1.00 91.38 86 GLU A C 1
ATOM 677 O O . GLU A 1 86 ? -2.459 -7.360 4.207 1.00 91.38 86 GLU A O 1
ATOM 682 N N . TYR A 1 87 ? -2.629 -8.091 6.333 1.00 93.25 87 TYR A N 1
ATOM 683 C CA . TYR A 1 87 ? -2.521 -6.793 6.982 1.00 93.25 87 TYR A CA 1
ATOM 684 C C . TYR A 1 87 ? -1.410 -6.768 8.028 1.00 93.25 87 TYR A C 1
ATOM 686 O O . TYR A 1 87 ? -1.265 -7.689 8.830 1.00 93.25 87 TYR A O 1
ATOM 694 N N . LEU A 1 88 ? -0.684 -5.655 8.070 1.00 93.31 88 LEU A N 1
ATOM 695 C CA . LEU A 1 88 ? 0.144 -5.262 9.207 1.00 93.31 88 LEU A CA 1
ATOM 696 C C . LEU A 1 88 ? -0.303 -3.866 9.639 1.00 93.31 88 LEU A C 1
ATOM 698 O O . LEU A 1 88 ? -0.394 -2.962 8.811 1.00 93.31 88 LEU A O 1
ATOM 702 N N . MET A 1 89 ? -0.602 -3.686 10.919 1.00 93.19 89 MET A N 1
ATOM 703 C CA . MET A 1 89 ? -0.946 -2.389 11.492 1.00 93.19 89 MET A CA 1
ATOM 704 C C . MET A 1 89 ? -0.022 -2.094 12.658 1.00 93.19 89 MET A C 1
ATOM 706 O O . MET A 1 89 ? 0.165 -2.939 13.532 1.00 93.19 89 MET A O 1
ATOM 710 N N . ALA A 1 90 ? 0.543 -0.893 12.682 1.00 92.50 90 ALA A N 1
ATOM 711 C CA . ALA A 1 90 ? 1.495 -0.491 13.703 1.00 92.50 90 ALA A CA 1
ATOM 712 C C . ALA A 1 90 ? 1.276 0.962 14.130 1.00 92.50 90 ALA A C 1
ATOM 714 O O . ALA A 1 90 ? 0.992 1.831 13.305 1.00 92.50 90 ALA A O 1
ATOM 715 N N . LYS A 1 91 ? 1.439 1.230 15.423 1.00 91.25 91 LYS A N 1
ATOM 716 C CA . LYS A 1 91 ? 1.477 2.576 15.997 1.00 91.25 91 LYS A CA 1
ATOM 717 C C . LYS A 1 91 ? 2.910 3.089 15.934 1.00 91.25 91 LYS A C 1
ATOM 719 O O . LYS A 1 91 ? 3.802 2.432 16.448 1.00 91.25 91 LYS A O 1
ATOM 724 N N . GLY A 1 92 ? 3.139 4.239 15.314 1.00 88.88 92 GLY A N 1
ATOM 725 C CA . GLY A 1 92 ? 4.410 4.953 15.391 1.00 88.88 92 GLY A CA 1
ATOM 726 C C . GLY A 1 92 ? 4.478 5.784 16.668 1.00 88.88 92 GLY A C 1
ATOM 727 O O . GLY A 1 92 ? 3.635 6.661 16.865 1.00 88.88 92 GLY A O 1
ATOM 728 N N . GLU A 1 93 ? 5.479 5.531 17.508 1.00 84.19 93 GLU A N 1
ATOM 729 C CA . GLU A 1 93 ? 5.654 6.216 18.798 1.00 84.19 93 GLU A CA 1
ATOM 730 C C . GLU A 1 93 ? 6.186 7.643 18.611 1.00 84.19 93 GLU A C 1
ATOM 732 O O . GLU A 1 93 ? 5.733 8.579 19.261 1.00 84.19 93 GLU A O 1
ATOM 737 N N . VAL A 1 94 ? 7.115 7.832 17.668 1.00 83.94 94 VAL A N 1
ATOM 738 C CA . VAL A 1 94 ? 7.742 9.141 17.406 1.00 83.94 94 VAL A CA 1
ATOM 739 C C . VAL A 1 94 ? 6.917 9.982 16.432 1.00 83.94 94 VAL A C 1
ATOM 741 O O . VAL A 1 94 ? 6.757 11.183 16.617 1.00 83.94 94 VAL A O 1
ATOM 744 N N . GLU A 1 95 ? 6.388 9.357 15.380 1.00 82.81 95 GLU A N 1
ATOM 745 C CA . GLU A 1 95 ? 5.675 10.058 14.302 1.00 82.81 95 GLU A CA 1
ATOM 746 C C . GLU A 1 95 ? 4.188 10.303 14.619 1.00 82.81 95 GLU A C 1
ATOM 748 O O . GLU A 1 95 ? 3.480 10.852 13.778 1.00 82.81 95 GLU A O 1
ATOM 753 N N . ALA A 1 96 ? 3.713 9.877 15.799 1.00 88.81 96 ALA A N 1
ATOM 754 C CA . ALA A 1 96 ? 2.332 10.025 16.266 1.00 88.81 96 ALA A CA 1
ATOM 755 C C . ALA A 1 96 ? 1.285 9.642 15.201 1.00 88.81 96 ALA A C 1
ATOM 757 O O . ALA A 1 96 ? 0.322 10.366 14.939 1.00 88.81 96 ALA A O 1
ATOM 758 N N . LYS A 1 97 ? 1.473 8.481 14.567 1.00 91.88 97 LYS A N 1
ATOM 759 C CA . LYS A 1 97 ? 0.590 7.970 13.509 1.00 91.88 97 LYS A CA 1
ATOM 760 C C . LYS A 1 97 ? 0.301 6.485 13.672 1.00 91.88 97 LYS A C 1
ATOM 762 O O . LYS A 1 97 ? 1.064 5.771 14.315 1.00 91.88 97 LYS A O 1
ATOM 767 N N . THR A 1 98 ? -0.771 6.019 13.058 1.00 92.44 98 THR A N 1
ATOM 768 C CA . THR A 1 98 ? -1.049 4.605 12.827 1.00 92.44 98 THR A CA 1
ATOM 769 C C . THR A 1 98 ? -0.777 4.301 11.363 1.00 92.44 98 THR A C 1
ATOM 771 O O . THR A 1 98 ? -1.345 4.928 10.469 1.00 92.44 98 THR A O 1
ATOM 774 N N . ARG A 1 99 ? 0.098 3.333 11.116 1.00 93.38 99 ARG A N 1
ATOM 775 C CA . ARG A 1 99 ? 0.399 2.817 9.788 1.00 93.38 99 ARG A CA 1
ATOM 776 C C . ARG A 1 99 ? -0.414 1.558 9.532 1.00 93.38 99 ARG A C 1
ATOM 778 O O . ARG A 1 99 ? -0.427 0.655 10.364 1.00 93.38 99 ARG A O 1
ATOM 785 N N . ILE A 1 100 ? -1.037 1.485 8.363 1.00 94.31 100 ILE A N 1
ATOM 786 C CA . ILE A 1 100 ? -1.752 0.314 7.859 1.00 94.31 100 ILE A CA 1
ATOM 787 C C . ILE A 1 100 ? -1.070 -0.132 6.570 1.00 94.31 100 ILE A C 1
ATOM 789 O O . ILE A 1 100 ? -0.991 0.629 5.607 1.00 94.31 100 ILE A O 1
ATOM 793 N N . LEU A 1 101 ? -0.610 -1.377 6.535 1.00 94.44 101 LEU A N 1
ATOM 794 C CA . LEU A 1 101 ? -0.032 -2.002 5.356 1.00 94.44 101 LEU A CA 1
ATOM 795 C C . LEU A 1 101 ? -0.965 -3.097 4.842 1.00 94.44 101 LEU A C 1
ATOM 797 O O . LEU A 1 101 ? -1.267 -4.053 5.553 1.00 94.44 101 LEU A O 1
ATOM 801 N N . PHE A 1 102 ? -1.375 -2.973 3.584 1.00 95.12 102 PHE A N 1
ATOM 802 C CA . PHE A 1 102 ? -2.090 -3.993 2.823 1.00 95.12 102 PHE A CA 1
ATOM 803 C C . PHE A 1 102 ? -1.041 -4.843 2.109 1.00 95.12 102 PHE A C 1
ATOM 805 O O . PHE A 1 102 ? -0.647 -4.554 0.974 1.00 95.12 102 PHE A O 1
ATOM 812 N N . LEU A 1 103 ? -0.545 -5.868 2.802 1.00 92.62 103 LEU A N 1
ATOM 813 C CA . LEU A 1 103 ? 0.643 -6.634 2.423 1.00 92.62 103 LEU A CA 1
ATOM 814 C C . LEU A 1 103 ? 0.508 -7.218 1.017 1.00 92.62 103 LEU A C 1
ATOM 816 O O . LEU A 1 103 ? 1.393 -7.023 0.190 1.00 92.62 103 LEU A O 1
ATOM 820 N N . LYS A 1 104 ? -0.641 -7.831 0.702 1.00 92.69 104 LYS A N 1
ATOM 821 C CA . LYS A 1 104 ? -0.924 -8.417 -0.621 1.00 92.69 104 LYS A CA 1
ATOM 822 C C . LYS A 1 104 ? -0.822 -7.409 -1.769 1.00 92.69 104 LYS A C 1
ATOM 824 O O . LYS A 1 104 ? -0.534 -7.808 -2.895 1.00 92.69 104 LYS A O 1
ATOM 829 N N . HIS A 1 105 ? -1.064 -6.129 -1.499 1.00 94.00 105 HIS A N 1
ATOM 830 C CA . HIS A 1 105 ? -1.075 -5.067 -2.503 1.00 94.00 105 HIS A CA 1
ATOM 831 C C . HIS A 1 105 ? 0.169 -4.170 -2.451 1.00 94.00 105 HIS A C 1
ATOM 833 O O . HIS A 1 105 ? 0.271 -3.231 -3.240 1.00 94.00 105 HIS A O 1
ATOM 839 N N . ALA A 1 106 ? 1.102 -4.438 -1.529 1.00 92.69 106 ALA A N 1
ATOM 840 C CA . ALA A 1 106 ? 2.241 -3.570 -1.241 1.00 92.69 106 ALA A CA 1
ATOM 841 C C . ALA A 1 106 ? 1.828 -2.090 -1.089 1.00 92.69 106 ALA A C 1
ATOM 843 O O . ALA A 1 106 ? 2.458 -1.194 -1.642 1.00 92.69 106 ALA A O 1
ATOM 844 N N . PHE A 1 107 ? 0.729 -1.843 -0.377 1.00 93.69 107 PHE A N 1
ATOM 845 C CA . PHE A 1 107 ? 0.119 -0.520 -0.251 1.00 93.69 107 PHE A CA 1
ATOM 846 C C . PHE A 1 107 ? 0.105 -0.086 1.208 1.00 93.69 107 PHE A C 1
ATOM 848 O O . PHE A 1 107 ? -0.218 -0.883 2.089 1.00 93.69 107 PHE A O 1
ATOM 855 N N . VAL A 1 108 ? 0.469 1.169 1.46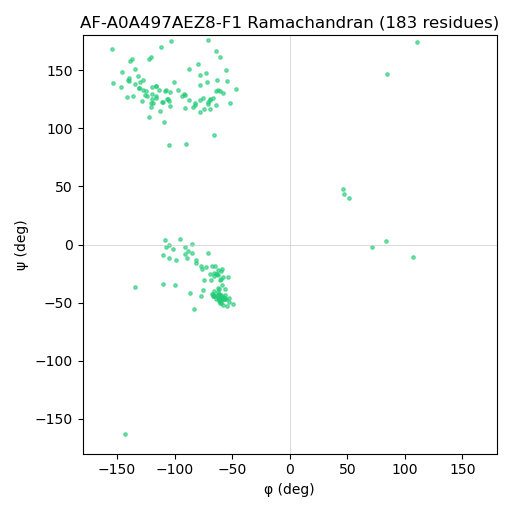0 1.00 92.19 108 VAL A N 1
ATOM 856 C CA . VAL A 1 108 ? 0.665 1.700 2.811 1.00 92.19 108 VAL A CA 1
ATOM 857 C C . VAL A 1 108 ? -0.147 2.969 2.981 1.00 92.19 108 VAL A C 1
ATOM 859 O O . VAL A 1 108 ? -0.081 3.865 2.146 1.00 92.19 108 VAL A O 1
ATOM 862 N N . ILE A 1 109 ? -0.870 3.049 4.092 1.00 92.69 109 ILE A N 1
ATOM 863 C CA . ILE A 1 109 ? -1.577 4.244 4.533 1.00 92.69 109 ILE A CA 1
ATOM 864 C C . ILE A 1 109 ? -1.009 4.650 5.889 1.00 92.69 109 ILE A C 1
ATOM 866 O O . ILE A 1 109 ? -0.939 3.831 6.803 1.00 92.69 109 ILE A O 1
ATOM 870 N N . ASP A 1 110 ? -0.645 5.919 6.021 1.00 92.50 110 ASP A N 1
ATOM 871 C CA . ASP A 1 110 ? -0.282 6.539 7.292 1.00 92.50 110 ASP A CA 1
ATOM 872 C C . ASP A 1 110 ? -1.425 7.467 7.728 1.00 92.50 110 ASP A C 1
ATOM 874 O O . ASP A 1 110 ? -1.839 8.340 6.964 1.00 92.50 110 ASP A O 1
ATOM 878 N N . ILE A 1 111 ? -1.946 7.270 8.940 1.00 93.12 111 ILE A N 1
ATOM 879 C CA . ILE A 1 111 ? -3.036 8.062 9.525 1.00 93.12 111 ILE A CA 1
ATOM 880 C C . ILE A 1 111 ? -2.539 8.715 10.818 1.00 93.12 111 ILE A C 1
ATOM 882 O O . ILE A 1 111 ? -2.136 7.987 11.725 1.00 93.12 111 ILE A O 1
ATOM 886 N N . PRO A 1 112 ? -2.567 10.050 10.963 1.00 92.44 112 PRO A N 1
ATOM 887 C CA . PRO A 1 112 ? -2.246 10.705 12.230 1.00 92.44 112 PRO A CA 1
ATOM 888 C C . PRO A 1 112 ? -3.093 10.171 13.389 1.00 92.44 112 PRO A C 1
ATOM 890 O O . PRO A 1 112 ? -4.295 9.947 13.236 1.00 92.44 112 PRO A O 1
ATOM 893 N N . GLN A 1 113 ? -2.487 10.014 14.567 1.00 89.81 113 GLN A N 1
ATOM 894 C CA . GLN A 1 113 ? -3.198 9.544 15.761 1.00 89.81 113 GLN A CA 1
ATOM 895 C C . GLN A 1 113 ? -4.370 10.463 16.132 1.00 89.81 113 GLN A C 1
ATOM 897 O O . GLN A 1 113 ? -5.416 9.969 16.544 1.00 89.81 113 GLN A O 1
ATOM 902 N N . GLU A 1 114 ? -4.233 11.774 15.911 1.00 90.62 114 GLU A N 1
ATOM 903 C CA . GLU A 1 114 ? -5.268 12.781 16.187 1.00 90.62 114 GLU A CA 1
ATOM 904 C C . GLU A 1 114 ? -6.585 12.558 15.427 1.00 90.62 114 GLU A C 1
ATOM 906 O O . GLU A 1 114 ? -7.642 12.887 15.955 1.00 90.62 114 GLU A O 1
ATOM 911 N N . ILE A 1 115 ? -6.545 11.952 14.234 1.00 90.69 115 ILE A N 1
ATOM 912 C CA . ILE A 1 115 ? -7.747 11.653 13.437 1.00 90.69 115 ILE A CA 1
ATOM 913 C C . ILE A 1 115 ? -8.083 10.159 13.398 1.00 90.69 115 ILE A C 1
ATOM 915 O O . ILE A 1 115 ? -9.003 9.753 12.691 1.00 90.69 115 ILE A O 1
ATOM 919 N N . TRP A 1 116 ? -7.342 9.316 14.125 1.00 90.06 116 TRP A N 1
ATOM 920 C CA . TRP A 1 116 ? -7.467 7.860 14.031 1.00 90.06 116 TRP A CA 1
ATOM 921 C C . TRP A 1 116 ? -8.873 7.358 14.372 1.00 90.06 116 TRP A C 1
ATOM 923 O O . TRP A 1 116 ? -9.404 6.491 13.678 1.00 90.06 116 TRP A O 1
ATOM 933 N N . GLN A 1 117 ? -9.487 7.898 15.428 1.00 89.00 117 GLN A N 1
ATOM 934 C CA . GLN A 1 117 ? -10.820 7.464 15.859 1.00 89.00 117 GLN A CA 1
ATOM 935 C C . GLN A 1 117 ? -11.896 7.840 14.841 1.00 89.00 117 GLN A C 1
ATOM 937 O O . GLN A 1 117 ? -12.731 7.000 14.505 1.00 89.00 117 GLN A O 1
ATOM 942 N N . ASP A 1 118 ? -11.831 9.054 14.294 1.00 89.44 118 ASP A N 1
ATOM 943 C CA . ASP A 1 118 ? -12.761 9.517 13.263 1.00 89.44 118 ASP A CA 1
ATOM 944 C C . ASP A 1 118 ? -12.584 8.717 11.971 1.00 89.44 118 ASP A C 1
ATOM 946 O O . ASP A 1 118 ? -13.562 8.240 11.395 1.00 89.44 118 ASP A O 1
ATOM 950 N N . PHE A 1 119 ? -11.331 8.493 11.561 1.00 90.62 119 PHE A N 1
ATOM 951 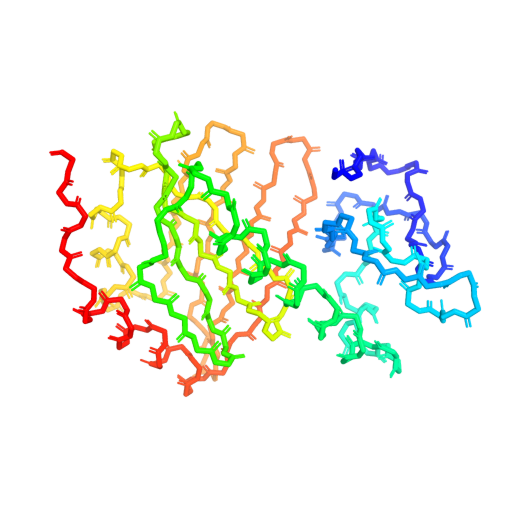C CA . PHE A 1 119 ? -10.981 7.633 10.435 1.00 90.62 119 PHE A CA 1
ATOM 952 C C . PHE A 1 119 ? -11.582 6.234 10.603 1.00 90.62 119 PHE A C 1
ATOM 954 O O . PHE A 1 119 ? -12.313 5.754 9.737 1.00 90.62 119 PHE A O 1
ATOM 961 N N . ARG A 1 120 ? -11.334 5.588 11.748 1.00 89.75 120 ARG A N 1
ATOM 962 C CA . ARG A 1 120 ? -11.859 4.254 12.054 1.00 89.75 120 ARG A CA 1
ATOM 963 C C . ARG A 1 120 ? -13.389 4.239 12.054 1.00 89.75 120 ARG A C 1
ATOM 965 O O . ARG A 1 120 ? -13.979 3.319 11.496 1.00 89.75 120 ARG A O 1
ATOM 972 N N . GLY A 1 121 ? -14.027 5.246 12.649 1.00 88.69 121 GLY A N 1
ATOM 973 C CA . GLY A 1 121 ? -15.483 5.376 12.689 1.00 88.69 121 GLY A CA 1
ATOM 974 C C . GLY A 1 121 ? -16.110 5.467 11.297 1.00 88.69 121 GLY A C 1
ATOM 975 O O . GLY A 1 121 ? -17.067 4.747 11.017 1.00 88.69 121 GLY A O 1
ATOM 976 N N . GLN A 1 122 ? -15.533 6.278 10.405 1.00 89.06 122 GLN A N 1
ATOM 977 C CA . GLN A 1 122 ? -16.009 6.419 9.024 1.00 89.06 122 GLN A CA 1
ATOM 978 C C . GLN A 1 122 ? -15.888 5.105 8.242 1.00 89.06 122 GLN A C 1
ATOM 980 O O . GLN A 1 122 ? -16.832 4.695 7.570 1.00 89.06 122 GLN A O 1
ATOM 985 N N . LEU A 1 123 ? -14.769 4.383 8.381 1.00 88.94 123 L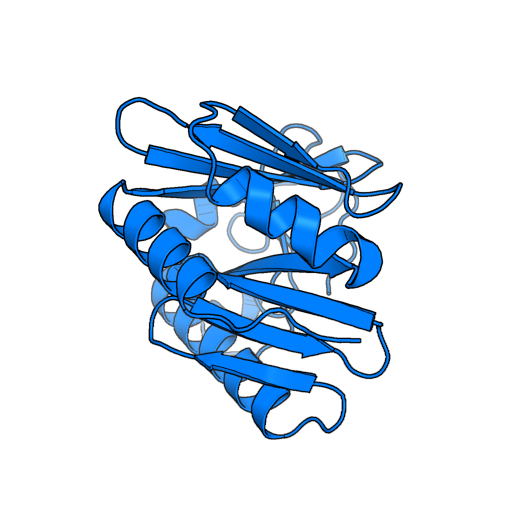EU A N 1
ATOM 986 C CA . LEU A 1 123 ? -14.572 3.107 7.680 1.00 88.94 123 LEU A CA 1
ATOM 987 C C . LEU A 1 123 ? -15.462 1.968 8.185 1.00 88.94 123 LEU A C 1
ATOM 989 O O . LEU A 1 123 ? -15.733 1.022 7.441 1.00 88.94 123 LEU A O 1
ATOM 993 N N . LEU A 1 124 ? -15.910 2.035 9.437 1.00 88.19 124 LEU A N 1
ATOM 994 C CA . LEU A 1 124 ? -16.895 1.108 9.999 1.00 88.19 124 LEU A CA 1
ATOM 995 C C . LEU A 1 124 ? -18.344 1.529 9.696 1.00 88.19 124 LEU A C 1
ATOM 997 O O . LEU A 1 124 ? -19.274 0.776 9.986 1.00 88.19 124 LEU A O 1
ATOM 1001 N N . GLY A 1 125 ? -18.539 2.713 9.111 1.00 82.62 125 GLY A N 1
ATOM 1002 C CA . GLY A 1 125 ? -19.834 3.239 8.709 1.00 82.62 125 GLY A CA 1
ATOM 1003 C C . GLY A 1 125 ? -20.452 2.524 7.502 1.00 82.62 125 GLY A C 1
ATOM 1004 O O . GLY A 1 125 ? -19.874 1.631 6.882 1.00 82.62 125 GLY A O 1
ATOM 1005 N N . ILE A 1 126 ? -21.675 2.940 7.163 1.00 73.56 126 ILE A N 1
ATOM 1006 C CA . ILE A 1 126 ? -22.457 2.395 6.037 1.00 73.56 126 ILE A CA 1
ATOM 1007 C C . ILE A 1 126 ? -22.230 3.137 4.713 1.00 73.56 126 ILE A C 1
ATOM 1009 O O . ILE A 1 126 ? -22.832 2.773 3.703 1.00 73.56 126 ILE A O 1
ATOM 1013 N N . GLU A 1 127 ? -21.408 4.184 4.724 1.00 74.44 127 GLU A N 1
ATOM 1014 C CA . GLU A 1 127 ? -21.217 5.095 3.598 1.00 74.44 127 GLU A CA 1
ATOM 1015 C C . GLU A 1 127 ? -20.619 4.379 2.380 1.00 74.44 127 GLU A C 1
ATOM 1017 O O . GLU A 1 127 ? -19.760 3.499 2.491 1.00 74.44 127 GLU A O 1
ATOM 1022 N N . ASP A 1 128 ? -21.091 4.755 1.189 1.00 79.88 128 ASP A N 1
ATOM 1023 C CA . ASP A 1 128 ? -20.575 4.204 -0.067 1.00 79.88 128 ASP A CA 1
ATOM 1024 C C . ASP A 1 128 ? -19.280 4.891 -0.522 1.00 79.88 128 ASP A C 1
ATOM 1026 O O . ASP A 1 128 ? -18.557 4.349 -1.356 1.00 79.88 128 ASP A O 1
ATOM 1030 N N . ALA A 1 129 ? -18.955 6.058 0.030 1.00 83.19 129 ALA A N 1
ATOM 1031 C CA . ALA A 1 129 ? -17.690 6.726 -0.219 1.00 83.19 129 ALA A CA 1
ATOM 1032 C C . ALA A 1 129 ? -17.228 7.485 1.023 1.00 83.19 129 ALA A C 1
ATOM 1034 O O . ALA A 1 129 ? -18.012 8.206 1.635 1.00 83.19 129 ALA A O 1
ATOM 1035 N N . VAL A 1 130 ? -15.946 7.346 1.344 1.00 85.44 130 VAL A N 1
ATOM 1036 C CA . VAL A 1 130 ? -15.275 8.044 2.442 1.00 85.44 130 VAL A CA 1
ATOM 1037 C C . VAL A 1 130 ? -14.064 8.761 1.859 1.00 85.44 130 VAL A C 1
ATOM 1039 O O . VAL A 1 130 ? -13.264 8.149 1.154 1.00 85.44 130 VAL A O 1
ATOM 1042 N N . SER A 1 131 ? -13.919 10.055 2.137 1.00 86.94 131 SER A N 1
ATOM 1043 C CA . SER A 1 131 ? -12.759 10.847 1.719 1.00 86.94 131 SER A CA 1
ATOM 1044 C C . SER A 1 131 ? -12.177 11.566 2.921 1.00 86.94 131 SER A C 1
ATOM 1046 O O . SER A 1 131 ? -12.863 12.337 3.585 1.00 86.94 131 SER A O 1
ATOM 1048 N N . ILE A 1 132 ? -10.898 11.327 3.181 1.00 86.44 132 ILE A N 1
ATOM 1049 C CA . ILE A 1 132 ? -10.176 11.811 4.353 1.00 86.44 132 ILE A CA 1
ATOM 1050 C C . ILE A 1 132 ? -8.882 12.448 3.864 1.00 86.44 132 ILE A C 1
ATOM 1052 O O . ILE A 1 132 ? -8.181 11.877 3.036 1.00 86.44 132 ILE A O 1
ATOM 1056 N N . CYS A 1 133 ? -8.537 13.621 4.380 1.00 87.69 133 CYS A N 1
ATOM 1057 C CA . CYS A 1 133 ? -7.251 14.259 4.104 1.00 87.69 133 CYS A CA 1
ATOM 1058 C C . CYS A 1 133 ? -6.361 14.110 5.342 1.00 87.69 133 CYS A C 1
ATOM 1060 O O . CYS A 1 133 ? -6.375 15.004 6.187 1.00 87.69 133 CYS A O 1
ATOM 1062 N N . PRO A 1 134 ? -5.631 12.985 5.501 1.00 78.44 134 PRO A N 1
ATOM 1063 C CA . PRO A 1 134 ? -4.821 12.758 6.696 1.00 78.44 134 PRO A CA 1
ATOM 1064 C C . PRO A 1 134 ? -3.691 13.778 6.842 1.00 78.44 134 PRO A C 1
ATOM 1066 O O . PRO A 1 134 ? -3.251 14.058 7.948 1.00 78.44 134 PRO A O 1
ATOM 1069 N N . TYR A 1 135 ? -3.239 14.358 5.732 1.00 85.31 135 TYR A N 1
ATOM 1070 C CA . TYR A 1 135 ? -2.231 15.407 5.711 1.00 85.31 135 TYR A CA 1
ATOM 1071 C C . TYR A 1 135 ? -2.628 16.467 4.683 1.00 85.31 135 TYR A C 1
ATOM 1073 O O . TYR A 1 135 ? -3.347 16.178 3.729 1.00 85.31 135 TYR A O 1
ATOM 1081 N N . SER A 1 136 ? -2.109 17.690 4.811 1.00 82.38 136 SER A N 1
ATOM 1082 C CA . SER A 1 136 ? -2.351 18.765 3.830 1.00 82.38 136 SER A CA 1
ATOM 1083 C C . SER A 1 136 ? -1.890 18.411 2.410 1.00 82.38 136 SER A C 1
ATOM 1085 O O . SER A 1 136 ? -2.365 18.993 1.435 1.00 82.38 136 SER A O 1
ATOM 1087 N N . THR A 1 137 ? -0.975 17.448 2.301 1.00 84.19 137 THR A N 1
ATOM 1088 C CA . THR A 1 137 ? -0.361 16.983 1.060 1.00 84.19 137 THR A CA 1
ATOM 1089 C C . THR A 1 137 ? -0.952 15.675 0.535 1.00 84.19 137 THR A C 1
ATOM 1091 O O . THR A 1 137 ? -0.521 15.218 -0.523 1.00 84.19 137 THR A O 1
ATOM 1094 N N . ILE A 1 138 ? -1.880 15.034 1.255 1.00 88.06 138 ILE A N 1
ATOM 1095 C CA . ILE A 1 138 ? -2.382 13.698 0.917 1.00 88.06 138 ILE A CA 1
ATOM 1096 C C . ILE A 1 138 ? -3.903 13.650 1.069 1.00 88.06 138 ILE A C 1
ATOM 1098 O O . ILE A 1 138 ? -4.431 13.942 2.140 1.00 88.06 138 ILE A O 1
ATOM 1102 N N . ALA A 1 139 ? -4.592 13.203 0.020 1.00 91.62 139 ALA A N 1
ATOM 1103 C CA . ALA A 1 139 ? -6.000 12.828 0.077 1.00 91.62 139 ALA A CA 1
ATOM 1104 C C . ALA A 1 139 ? -6.134 11.305 -0.018 1.00 91.62 139 ALA A C 1
ATOM 1106 O O . ALA A 1 139 ? -5.524 10.667 -0.870 1.00 91.62 139 ALA A O 1
ATOM 1107 N N . LEU A 1 140 ? -6.936 10.722 0.860 1.00 94.19 140 LEU A N 1
ATOM 1108 C CA . LEU A 1 140 ? -7.237 9.301 0.914 1.00 94.19 140 LEU A CA 1
ATOM 1109 C C . LEU A 1 140 ? -8.727 9.109 0.639 1.00 94.19 140 LEU A C 1
ATOM 1111 O O . LEU A 1 140 ? -9.563 9.723 1.297 1.00 94.19 140 LEU A O 1
ATOM 1115 N N . SER A 1 141 ? -9.069 8.244 -0.309 1.00 94.00 141 SER A N 1
ATOM 1116 C CA . SER A 1 141 ? -10.459 7.929 -0.633 1.00 94.00 141 SER A CA 1
ATOM 1117 C C . SER A 1 141 ? -10.721 6.430 -0.613 1.00 94.00 141 SER A C 1
ATOM 1119 O O . SER A 1 141 ? -9.890 5.631 -1.044 1.00 94.00 141 SER A O 1
ATOM 1121 N N . PHE A 1 142 ? -11.898 6.066 -0.120 1.00 93.50 142 PHE A N 1
ATOM 1122 C CA . PHE A 1 142 ? -12.457 4.723 -0.124 1.00 93.50 142 PHE A CA 1
ATOM 1123 C C . PHE A 1 142 ? -13.768 4.794 -0.890 1.00 93.50 142 PHE A C 1
ATOM 1125 O O . PHE A 1 142 ? -14.678 5.514 -0.490 1.00 93.50 142 PHE A O 1
ATOM 1132 N N . ASN A 1 143 ? -13.861 4.073 -1.999 1.00 93.00 143 ASN A N 1
ATOM 1133 C CA . ASN A 1 143 ? -15.007 4.112 -2.893 1.00 93.00 143 ASN A CA 1
ATOM 1134 C C . ASN A 1 143 ? -15.592 2.710 -3.035 1.00 93.00 143 ASN A C 1
ATOM 1136 O O . ASN A 1 143 ? -15.012 1.819 -3.670 1.00 93.00 143 ASN A O 1
ATOM 1140 N N . LYS A 1 144 ? -16.772 2.518 -2.453 1.00 87.06 144 LYS A N 1
ATOM 1141 C CA . LYS A 1 144 ? -17.518 1.270 -2.506 1.00 87.06 144 LYS A CA 1
ATOM 1142 C C . LYS A 1 144 ? -18.130 1.116 -3.892 1.00 87.06 144 LYS A C 1
ATOM 1144 O O . LYS A 1 144 ? -18.982 1.888 -4.318 1.00 87.06 144 LYS A O 1
ATOM 1149 N N . ARG A 1 145 ? -17.710 0.077 -4.604 1.00 87.44 145 ARG A N 1
ATOM 1150 C CA . ARG A 1 145 ? -18.300 -0.350 -5.879 1.00 87.44 145 ARG A CA 1
ATOM 1151 C C . ARG A 1 145 ? -19.169 -1.575 -5.642 1.00 87.44 145 ARG A C 1
ATOM 1153 O O . ARG A 1 145 ? -19.220 -2.070 -4.523 1.00 87.44 145 ARG A O 1
ATOM 1160 N N . VAL A 1 146 ? -19.876 -2.068 -6.658 1.00 84.88 146 VAL A N 1
ATOM 1161 C CA . VAL A 1 146 ? -20.812 -3.203 -6.510 1.00 84.88 146 VAL A CA 1
ATOM 1162 C C . VAL A 1 146 ? -20.113 -4.434 -5.909 1.00 84.88 146 VAL A C 1
ATOM 1164 O O . VAL A 1 146 ? -20.585 -5.001 -4.922 1.00 84.88 146 VAL A O 1
ATOM 1167 N N . ASP A 1 147 ? -18.941 -4.781 -6.427 1.00 89.38 147 ASP A N 1
ATOM 1168 C CA . ASP A 1 147 ? -18.194 -6.017 -6.171 1.00 89.38 147 ASP A CA 1
ATOM 1169 C C . ASP A 1 147 ? -16.901 -5.831 -5.356 1.00 89.38 147 ASP A C 1
ATOM 1171 O O . ASP A 1 147 ? -16.291 -6.812 -4.926 1.00 89.38 147 ASP A O 1
ATOM 1175 N N . LYS A 1 148 ? -16.483 -4.588 -5.111 1.00 92.69 148 LYS A N 1
ATOM 1176 C CA . LYS A 1 148 ? -15.180 -4.277 -4.511 1.00 92.69 148 LYS A CA 1
ATOM 1177 C C . LYS A 1 148 ? -15.157 -2.939 -3.780 1.00 92.69 148 LYS A C 1
ATOM 1179 O O . LYS A 1 148 ? -16.078 -2.133 -3.905 1.00 92.69 148 LYS A O 1
ATOM 1184 N N . MET A 1 149 ? -14.092 -2.714 -3.025 1.00 94.25 149 MET A N 1
ATOM 1185 C CA . MET A 1 149 ? -13.720 -1.426 -2.452 1.00 94.25 149 MET A CA 1
ATOM 1186 C C . MET A 1 149 ? -12.465 -0.922 -3.168 1.00 94.25 149 MET A C 1
ATOM 1188 O O . MET A 1 149 ? -11.457 -1.621 -3.185 1.00 94.25 149 MET A O 1
ATOM 1192 N N . GLU A 1 150 ? -12.517 0.265 -3.769 1.00 95.38 150 GLU A N 1
ATOM 1193 C CA . GLU A 1 150 ? -11.314 0.938 -4.276 1.00 95.38 150 GLU A CA 1
ATOM 1194 C C . GLU A 1 150 ? -10.769 1.858 -3.184 1.00 95.38 150 GLU A C 1
ATOM 1196 O O . GLU A 1 150 ? -11.515 2.663 -2.632 1.00 95.38 150 GLU A O 1
ATOM 1201 N N . ILE A 1 151 ? -9.477 1.746 -2.887 1.00 95.31 151 ILE A N 1
ATOM 1202 C CA . ILE A 1 151 ? -8.774 2.616 -1.942 1.00 95.31 151 ILE A CA 1
ATOM 1203 C C . ILE A 1 151 ? -7.720 3.377 -2.730 1.00 95.31 151 ILE A C 1
ATOM 1205 O O . ILE A 1 151 ? -6.918 2.744 -3.412 1.00 95.31 151 ILE A O 1
ATOM 1209 N N . CYS A 1 152 ? -7.707 4.704 -2.642 1.00 95.25 152 CYS A N 1
ATOM 1210 C CA . CYS A 1 152 ? -6.767 5.553 -3.368 1.00 95.25 152 CYS A CA 1
ATOM 1211 C C . CYS A 1 152 ? -6.099 6.580 -2.455 1.00 95.25 152 CYS A C 1
ATOM 1213 O O . CYS A 1 152 ? -6.785 7.270 -1.706 1.00 95.25 152 CYS A O 1
ATOM 1215 N N . ILE A 1 153 ? -4.784 6.733 -2.590 1.00 93.50 153 ILE A N 1
ATOM 1216 C CA . ILE A 1 153 ? -3.993 7.833 -2.034 1.00 93.50 153 ILE A CA 1
ATOM 1217 C C . ILE A 1 153 ? -3.612 8.765 -3.181 1.00 93.50 153 ILE A C 1
ATOM 1219 O O . ILE A 1 153 ? -3.006 8.328 -4.157 1.00 93.50 153 ILE A O 1
ATOM 1223 N N . GLU A 1 154 ? -3.937 10.046 -3.064 1.00 91.75 154 GLU A N 1
ATOM 1224 C CA . GLU A 1 154 ? -3.559 11.096 -4.007 1.00 91.75 154 GLU A CA 1
ATOM 1225 C C . GLU A 1 154 ? -2.589 12.074 -3.343 1.00 91.75 154 GLU A C 1
ATOM 1227 O O . GLU A 1 154 ? -2.826 12.539 -2.227 1.00 91.75 154 GLU A O 1
ATOM 1232 N N . PHE A 1 155 ? -1.498 12.401 -4.038 1.00 86.62 155 PHE A N 1
ATOM 1233 C CA . PHE A 1 155 ? -0.451 13.282 -3.523 1.00 86.62 155 PHE A CA 1
ATOM 1234 C C . PHE A 1 155 ? -0.596 14.703 -4.081 1.00 86.62 155 PHE A C 1
ATOM 1236 O O . PHE A 1 155 ? -0.858 14.917 -5.270 1.00 86.62 155 PHE A O 1
ATOM 1243 N N . GLN A 1 156 ? -0.366 15.707 -3.238 1.00 79.06 156 GLN A N 1
ATOM 1244 C CA . GLN A 1 156 ? -0.340 17.107 -3.642 1.00 79.06 156 GLN A CA 1
ATOM 1245 C C . GLN A 1 156 ? 0.817 17.337 -4.624 1.00 79.06 156 GLN A C 1
ATOM 1247 O O . GLN A 1 156 ? 1.981 17.107 -4.310 1.00 79.06 156 GLN A O 1
ATOM 1252 N N . GLY A 1 157 ? 0.489 17.792 -5.835 1.00 72.75 157 GLY A N 1
ATOM 1253 C CA . GLY A 1 157 ? 1.437 17.883 -6.956 1.00 72.75 157 GLY A CA 1
ATOM 1254 C C . GLY A 1 157 ? 1.208 16.830 -8.046 1.00 72.75 157 GLY A C 1
ATOM 1255 O O . GLY A 1 157 ? 1.719 16.985 -9.159 1.00 72.75 157 GLY A O 1
ATOM 1256 N N . GLY A 1 158 ? 0.353 15.841 -7.772 1.00 75.88 158 GLY A N 1
ATOM 1257 C CA . GLY A 1 158 ? -0.107 14.825 -8.711 1.00 75.88 158 GLY A CA 1
ATOM 1258 C C . GLY A 1 158 ? 0.427 13.432 -8.395 1.00 75.88 158 GLY A C 1
ATOM 1259 O O . GLY A 1 158 ? 1.288 13.248 -7.538 1.00 75.88 158 GLY A O 1
ATOM 1260 N N . GLY A 1 159 ? -0.063 12.456 -9.157 1.00 83.50 159 GLY A N 1
ATOM 1261 C CA . GLY A 1 159 ? 0.182 11.048 -8.885 1.00 83.50 159 GLY A CA 1
ATOM 1262 C C . GLY A 1 159 ? -0.811 10.511 -7.861 1.00 83.50 159 GLY A C 1
ATOM 1263 O O . GLY A 1 159 ? -1.281 11.216 -6.965 1.00 83.50 159 GLY A O 1
ATOM 1264 N N . LYS A 1 160 ? -1.155 9.246 -8.035 1.00 92.25 160 LYS A N 1
ATOM 1265 C CA . LYS A 1 160 ? -2.057 8.528 -7.149 1.00 92.25 160 LYS A CA 1
ATOM 1266 C C . LYS A 1 160 ? -1.627 7.080 -7.070 1.00 92.25 160 LYS A C 1
ATOM 1268 O O . LYS A 1 160 ? -1.139 6.553 -8.061 1.00 92.25 160 LYS A O 1
ATOM 1273 N N . ASP A 1 161 ? -1.846 6.435 -5.945 1.00 94.19 161 ASP A N 1
ATOM 1274 C CA . ASP A 1 161 ? -1.771 4.985 -5.839 1.00 94.19 161 ASP A CA 1
ATOM 1275 C C . ASP A 1 161 ? -3.157 4.467 -5.483 1.00 94.19 161 ASP A C 1
ATOM 1277 O O . ASP A 1 161 ? -3.825 5.058 -4.640 1.00 94.19 161 ASP A O 1
ATOM 1281 N N . CYS A 1 162 ? -3.603 3.392 -6.124 1.00 95.38 162 CYS A N 1
ATOM 1282 C CA . CYS A 1 162 ? -4.900 2.808 -5.824 1.00 95.38 162 CYS A CA 1
ATOM 1283 C C . CYS A 1 162 ? -4.836 1.292 -5.824 1.00 95.38 162 CYS A C 1
ATOM 1285 O O . CYS A 1 162 ? -4.258 0.690 -6.730 1.00 95.38 162 CYS A O 1
ATOM 1287 N N . ILE A 1 163 ? -5.542 0.692 -4.876 1.00 96.00 163 ILE A N 1
ATOM 1288 C CA . ILE A 1 163 ? -5.748 -0.748 -4.792 1.00 96.00 163 ILE A CA 1
ATOM 1289 C C . ILE A 1 163 ? -7.234 -1.068 -4.810 1.00 96.00 163 ILE A C 1
ATOM 1291 O O . ILE A 1 163 ? -8.082 -0.227 -4.507 1.00 96.00 163 ILE A O 1
ATOM 1295 N N . GLU A 1 164 ? -7.545 -2.307 -5.162 1.00 95.31 164 GLU A N 1
ATOM 1296 C CA . GLU A 1 164 ? -8.901 -2.828 -5.136 1.00 95.31 164 GLU A CA 1
ATOM 1297 C C . GLU A 1 164 ? -8.953 -4.019 -4.185 1.00 95.31 164 GLU A C 1
ATOM 1299 O O . GLU A 1 164 ? -8.193 -4.973 -4.342 1.00 95.31 164 GLU A O 1
ATOM 1304 N N . LEU A 1 165 ? -9.860 -3.955 -3.215 1.00 95.06 165 LEU A N 1
ATOM 1305 C CA . LEU A 1 165 ? -10.159 -5.050 -2.304 1.00 95.06 165 LEU A CA 1
ATOM 1306 C C . LEU A 1 165 ? -11.473 -5.698 -2.718 1.00 95.06 165 LEU A C 1
ATOM 1308 O O . LEU A 1 165 ? -12.487 -5.019 -2.894 1.00 95.06 165 LEU A O 1
ATOM 1312 N N . SER A 1 166 ? -11.487 -7.019 -2.823 1.00 94.56 166 SER A N 1
ATOM 1313 C CA . SER A 1 166 ? -12.731 -7.776 -2.951 1.00 94.56 166 SER A CA 1
ATOM 1314 C C . SER A 1 166 ? -13.641 -7.555 -1.732 1.00 94.56 166 SER A C 1
ATOM 1316 O O . SER A 1 166 ? -13.187 -7.136 -0.665 1.00 94.56 166 SER A O 1
ATOM 1318 N N . ARG A 1 167 ? -14.946 -7.855 -1.847 1.00 91.69 167 ARG A N 1
ATOM 1319 C CA . ARG A 1 167 ? -15.856 -7.787 -0.682 1.00 91.69 167 ARG A CA 1
ATOM 1320 C C . ARG A 1 167 ? -15.348 -8.579 0.531 1.00 91.69 167 ARG A C 1
ATOM 1322 O O . ARG A 1 167 ? -15.379 -8.004 1.615 1.00 91.69 167 ARG A O 1
ATOM 1329 N N . PRO A 1 168 ? -14.862 -9.830 0.388 1.00 93.62 168 PRO A N 1
ATOM 1330 C CA . PRO A 1 168 ? -14.326 -10.576 1.524 1.00 93.62 168 PRO A CA 1
ATOM 1331 C C . PRO A 1 168 ? -13.110 -9.905 2.170 1.00 93.62 168 PRO A C 1
ATOM 1333 O O . PRO A 1 168 ? -13.063 -9.816 3.393 1.00 93.62 168 PRO A O 1
ATOM 1336 N N . GLU A 1 169 ? -12.170 -9.389 1.371 1.00 94.25 169 GLU A N 1
ATOM 1337 C CA . GLU A 1 169 ? -10.999 -8.654 1.881 1.00 94.25 169 GLU 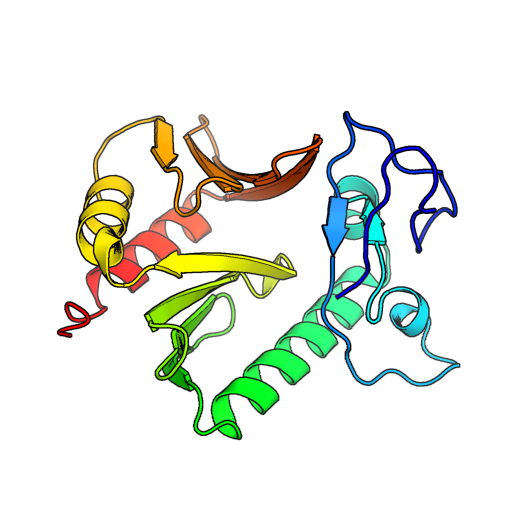A CA 1
ATOM 1338 C C . GLU A 1 169 ? -11.440 -7.389 2.628 1.00 94.25 169 GLU A C 1
ATOM 1340 O O . GLU A 1 169 ? -11.019 -7.148 3.755 1.00 94.25 169 GLU A O 1
ATOM 1345 N N . TRP A 1 170 ? -12.364 -6.608 2.064 1.00 93.00 170 TRP A N 1
ATOM 1346 C CA . TRP A 1 170 ? -12.896 -5.425 2.742 1.00 93.00 170 TRP A CA 1
ATOM 1347 C C . TRP A 1 170 ? -13.592 -5.767 4.068 1.00 93.00 170 TRP A C 1
ATOM 1349 O O . TRP A 1 170 ? -13.321 -5.138 5.090 1.00 93.00 170 TRP A O 1
ATOM 1359 N N . SER A 1 171 ? -14.450 -6.790 4.086 1.00 91.62 171 SER A N 1
ATOM 1360 C CA . SER A 1 171 ? -15.118 -7.236 5.313 1.00 91.62 171 SER A CA 1
ATOM 1361 C C . SER A 1 171 ? -14.124 -7.730 6.364 1.00 91.62 171 SER A C 1
ATOM 1363 O O . SER A 1 171 ? -14.300 -7.456 7.552 1.00 91.62 171 SER A O 1
ATOM 1365 N N . ARG A 1 172 ? -13.055 -8.416 5.945 1.00 93.31 172 ARG A N 1
ATOM 1366 C CA . ARG A 1 172 ? -11.972 -8.828 6.840 1.00 93.31 172 ARG A CA 1
ATOM 1367 C C . ARG A 1 172 ? -11.253 -7.618 7.426 1.00 93.31 172 ARG A C 1
ATOM 1369 O O . ARG A 1 172 ? -11.079 -7.559 8.639 1.00 93.31 172 ARG A O 1
ATOM 1376 N N . PHE A 1 173 ? -10.900 -6.638 6.600 1.00 93.81 173 PHE A N 1
ATOM 1377 C CA . PHE A 1 173 ? -10.281 -5.398 7.060 1.00 93.81 173 PHE A CA 1
ATOM 1378 C C . PHE A 1 173 ? -11.160 -4.658 8.082 1.00 93.81 173 PHE A C 1
ATOM 1380 O O . PHE A 1 173 ? -10.675 -4.292 9.151 1.00 93.81 173 PHE A O 1
ATOM 1387 N N . GLN A 1 174 ? -12.467 -4.523 7.828 1.00 92.00 174 GLN A N 1
ATOM 1388 C CA . GLN A 1 174 ? -13.407 -3.939 8.796 1.00 92.00 174 GLN A CA 1
ATOM 1389 C C . GLN A 1 174 ? -13.478 -4.743 10.106 1.00 92.00 174 GLN A C 1
ATOM 1391 O O . GLN A 1 174 ? -13.548 -4.160 11.190 1.00 92.00 174 GLN A O 1
ATOM 1396 N N . SER A 1 175 ? -13.417 -6.077 10.033 1.00 92.44 175 SER A N 1
ATOM 1397 C CA . SER A 1 175 ? -13.357 -6.929 11.225 1.00 92.44 175 SER A CA 1
ATOM 1398 C C . SER A 1 175 ? -12.096 -6.662 12.047 1.00 92.44 175 SER A C 1
ATOM 1400 O O . SER A 1 175 ? -12.198 -6.530 13.265 1.00 92.44 175 SER A O 1
ATOM 1402 N N . VAL A 1 176 ? -10.932 -6.533 11.400 1.00 92.38 176 VAL A N 1
ATOM 1403 C CA . VAL A 1 176 ? -9.669 -6.202 12.079 1.00 92.38 176 VAL A CA 1
AT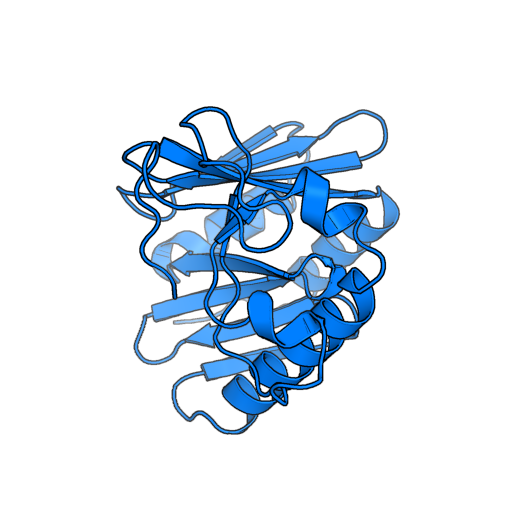OM 1404 C C . VAL A 1 176 ? -9.774 -4.841 12.764 1.00 92.38 176 VAL A C 1
ATOM 1406 O O . VAL A 1 176 ? -9.503 -4.734 13.959 1.00 92.38 176 VAL A O 1
ATOM 1409 N N . LEU A 1 177 ? -10.266 -3.818 12.054 1.00 91.12 177 LEU A N 1
ATOM 1410 C CA . LEU A 1 177 ? -10.490 -2.491 12.635 1.00 91.12 177 LEU A CA 1
ATOM 1411 C C . LEU A 1 177 ? -11.415 -2.551 13.857 1.00 91.12 177 LEU A C 1
ATOM 1413 O O . LEU A 1 177 ? -11.176 -1.854 14.841 1.00 91.12 177 LEU A O 1
ATOM 1417 N N . THR A 1 178 ? -12.448 -3.394 13.831 1.00 88.69 178 THR A N 1
ATOM 1418 C CA . THR A 1 178 ? -13.391 -3.548 14.951 1.00 88.69 178 THR A CA 1
ATOM 1419 C C . THR A 1 178 ? -12.719 -4.142 16.189 1.00 88.69 178 THR A C 1
ATOM 1421 O O . THR A 1 178 ? -12.986 -3.682 17.296 1.00 88.69 178 THR A O 1
ATOM 1424 N N . THR A 1 179 ? -11.832 -5.124 16.009 1.00 85.75 179 THR A N 1
ATOM 1425 C CA . THR A 1 179 ? -11.135 -5.804 17.114 1.00 85.75 179 THR A CA 1
ATOM 1426 C C . THR A 1 179 ? -9.991 -5.001 17.719 1.00 85.75 179 THR A C 1
ATOM 1428 O O . THR A 1 179 ? -9.568 -5.302 18.831 1.00 85.75 179 THR A O 1
ATOM 1431 N N . MET A 1 180 ? -9.485 -3.990 17.012 1.00 80.94 180 MET A N 1
ATOM 1432 C CA . MET A 1 180 ? -8.466 -3.106 17.567 1.00 80.94 180 MET A CA 1
ATOM 1433 C C . MET A 1 180 ? -9.069 -2.250 18.677 1.00 80.94 180 MET A C 1
ATOM 1435 O O . MET A 1 180 ? -10.060 -1.541 18.459 1.00 80.94 180 MET A O 1
ATOM 1439 N N . GLU A 1 181 ? -8.448 -2.298 19.856 1.00 67.38 181 GLU A N 1
ATOM 1440 C CA . GLU A 1 181 ? -8.745 -1.353 20.926 1.00 67.38 181 GLU A CA 1
ATOM 1441 C C . GLU A 1 181 ? -8.561 0.084 20.413 1.00 67.38 181 GLU A C 1
ATOM 1443 O O . GLU A 1 181 ? -7.746 0.334 19.513 1.00 67.38 181 GLU A O 1
ATOM 1448 N N . PRO A 1 182 ? -9.312 1.060 20.954 1.00 63.94 182 PRO A N 1
ATOM 1449 C CA . PRO A 1 182 ? -9.001 2.456 20.716 1.00 63.94 182 PRO A CA 1
ATOM 1450 C C . PRO A 1 182 ? -7.524 2.668 21.050 1.00 63.94 182 PRO A C 1
ATOM 1452 O O . PRO A 1 182 ? -7.102 2.380 22.167 1.00 63.94 182 PRO A O 1
ATOM 1455 N N . VAL A 1 183 ? -6.732 3.147 20.088 1.00 59.66 183 VAL A N 1
ATOM 1456 C CA . VAL A 1 183 ? -5.361 3.573 20.372 1.00 59.66 183 VAL A CA 1
ATOM 1457 C C . VAL A 1 183 ? -5.492 4.785 21.287 1.00 59.66 183 VAL A C 1
ATOM 1459 O O . VAL A 1 183 ? -5.764 5.889 20.818 1.00 59.66 183 VAL A O 1
ATOM 1462 N N . LEU A 1 184 ? -5.430 4.554 22.597 1.00 52.00 184 LEU A N 1
ATOM 1463 C CA . LEU A 1 184 ? -5.398 5.617 23.587 1.00 52.00 184 LEU A CA 1
ATOM 1464 C C . LEU A 1 184 ? -4.020 6.281 23.469 1.00 52.00 184 LEU A C 1
ATOM 1466 O O . LEU A 1 184 ? -2.982 5.607 23.486 1.00 52.00 184 LEU A O 1
ATOM 1470 N N . GLY A 1 185 ? -4.052 7.588 23.213 1.00 49.50 185 GLY A N 1
ATOM 1471 C CA . GLY A 1 185 ? -2.901 8.478 23.336 1.00 49.50 185 GLY A CA 1
ATOM 1472 C C . GLY A 1 185 ? -2.652 8.815 24.794 1.00 49.50 185 GLY A C 1
ATOM 1473 O O . GLY A 1 185 ? -3.655 8.968 25.530 1.00 49.50 185 GLY A O 1
#

Foldseek 3Di:
DDDQDAQPFAALPPRHGHHQPFAKDAAAAFDDDPPDPLNSRGRGIHGLVCLVVDPCNVVNLVRSVVVVVVCQVPDPQWDWQDDDPQWTWIQGPVQQWIWIARSSSSDIDTAHLVCLVVVLVVLLDPDQKDWDARDPFWIWIWHHDPFWIKIKIFGRVGHMHIDIGGPVRSVVVNVSSVPGDSPDD

Sequence (185 aa):
MAIVILGKTPCAISGRIVSKTDKVLCLPPFPATLNDPAAVCSDACILRDEFEKWEFRDNVVRLVKEFWVQQHNTSEAFTVLHEDNEYLMAKGEVEAKTRILFLKHAFVIDIPQEIWQDFRGQLLGIEDAVSICPYSTIALSFNKRVDKMEICIEFQGGGKDCIELSRPEWSRFQSVLTTMEPVLG